Protein AF-A0A165RLH8-F1 (afdb_monomer_lite)

Sequence (276 aa):
MKRSSFRKGARLFSACWILLGLVLFAYSELQLIGTPKLPELVMTAQKVSAEDAIQRWNQRRLREATYLWREESSPEGGAFTAGLAAYRIGSLTHDPLWVASAKGKFLEAIETLPQFAQARAWLGSAYALIARDYPIQGNWQVFPGTGFARIYNVLQAKKYLDEAVVIDEFDPVSRLVRASTLSAMPSIFVSKESVGTDLQTLLSWVEDPSSNPQHEKVLQSEIFRDEFYLAYAQRLEARGEKTAAKNAWDMLSRSAGIKEIKEFARWKSISLTQLQ

Radius of gyration: 21.32 Å; chains: 1; bounding box: 46×57×70 Å

Foldseek 3Di:
DPPPVVVVVVVVVVVVQVVVLVVQLVVLVVVLDDADDLDDQDDDDDDQDLVSLVVVVLSVLSVVLSVQLVQAVDPPHQLQSNLVSLLSNCVSVVDLNSLSSSLVSLVVNCVVVVLQLLSLLSNLLSLLSNLVPQDPDDPQCPGSHSVVSNVVSLLSSQVSLVVSCVSPVLPLNSLLSSLLSLLPDDCVSHPPVSSVVSLVVLVVCLVPVVVRVVCSVLSPDLVNLLSSLVSVLVSCVVVVVLVVSLVSLVSNLVSPPRPSSVSNSVVSNVVSVVVD

Secondary structure (DSSP, 8-state):
--HHHHHHHHHHHHHHHHHHHHHHHHHHHHTT-SPPPPPPPP------SHHHHHHHHHHHHHHHHHHHHHHHSSTTS-HHHHHHHHHHHHHHH--HHHHHHHHHHHHHHHHH-TT-HHHHHHHHHHHHHHHHHS---GGGGSSSSHHHHHHHHHHHHHHHHHHHHHH-TT-HHHHHHHHHHHHTS-TTTS-HHHHHHHHHHHHHHHH-GGGSGGGHHHHH-HHHHHHHHHHHHHHHHHTT-HHHHHHHHHHHHHH--SHHHHHHHHHHHHHHHTT-

pLDDT: mean 85.24, std 13.85, range [40.53, 98.44]

Structure (mmCIF, N/CA/C/O backbone):
data_AF-A0A165RLH8-F1
#
_entry.id   AF-A0A165RLH8-F1
#
loop_
_atom_site.group_PDB
_atom_site.id
_atom_site.type_symbol
_atom_site.label_atom_id
_atom_site.label_alt_id
_atom_site.label_comp_id
_atom_site.label_asym_id
_atom_site.label_entity_id
_atom_site.label_seq_id
_atom_site.pdbx_PDB_ins_code
_atom_site.Cartn_x
_atom_site.Cartn_y
_atom_site.Cartn_z
_atom_site.occupancy
_atom_site.B_iso_or_equiv
_atom_site.auth_seq_id
_atom_site.auth_comp_id
_atom_site.auth_asym_id
_atom_site.auth_atom_id
_atom_site.pdbx_PDB_model_num
ATOM 1 N N . MET A 1 1 ? 18.379 36.016 -42.844 1.00 51.72 1 MET A N 1
ATOM 2 C CA . MET A 1 1 ? 19.235 34.854 -42.487 1.00 51.72 1 MET A CA 1
ATOM 3 C C . MET A 1 1 ? 19.398 34.544 -40.980 1.00 51.72 1 MET A C 1
ATOM 5 O O . MET A 1 1 ? 20.054 33.561 -40.678 1.00 51.72 1 MET A O 1
ATOM 9 N N . LYS A 1 2 ? 18.779 35.251 -40.010 1.00 54.34 2 LYS A N 1
ATOM 10 C CA . LYS A 1 2 ? 19.013 35.005 -38.557 1.00 54.34 2 LYS A CA 1
ATOM 11 C C . LYS A 1 2 ? 18.080 33.993 -37.847 1.00 54.34 2 LYS A C 1
ATOM 13 O O . LYS A 1 2 ? 18.373 33.585 -36.732 1.00 54.34 2 LYS A O 1
ATOM 18 N N . ARG A 1 3 ? 16.970 33.551 -38.460 1.00 49.84 3 ARG A N 1
ATOM 19 C CA . ARG A 1 3 ? 15.990 32.643 -37.807 1.00 49.84 3 ARG A CA 1
ATOM 20 C C . ARG A 1 3 ? 16.354 31.149 -37.851 1.00 49.84 3 ARG A C 1
ATOM 22 O O . ARG A 1 3 ? 15.864 30.395 -37.013 1.00 49.84 3 ARG A O 1
ATOM 29 N N . SER A 1 4 ? 17.185 30.697 -38.799 1.00 54.09 4 SER A N 1
ATOM 30 C CA . SER A 1 4 ? 17.500 29.262 -38.934 1.00 54.09 4 SER A CA 1
ATOM 31 C C . SER A 1 4 ? 18.613 28.794 -37.989 1.00 54.09 4 SER A C 1
ATOM 33 O O . SER A 1 4 ? 18.529 27.672 -37.493 1.00 54.09 4 SER A O 1
ATOM 35 N N . SER A 1 5 ? 19.601 29.642 -37.664 1.00 57.59 5 SER A N 1
ATOM 36 C CA . SER A 1 5 ? 20.665 29.279 -36.712 1.00 57.59 5 SER A CA 1
ATOM 37 C C . SER A 1 5 ? 20.148 29.200 -35.273 1.00 57.59 5 SER A C 1
ATOM 39 O O . SER A 1 5 ? 20.506 28.271 -34.558 1.00 57.59 5 SER A O 1
ATOM 41 N N . PHE A 1 6 ? 19.216 30.078 -34.883 1.00 55.06 6 PHE A N 1
ATOM 42 C CA . PHE A 1 6 ? 18.587 30.043 -33.558 1.00 55.06 6 PHE A CA 1
ATOM 43 C C . PHE A 1 6 ? 17.747 28.772 -33.343 1.00 55.06 6 PHE A C 1
ATOM 45 O O . PHE A 1 6 ? 17.860 28.118 -32.311 1.00 55.06 6 PHE A O 1
ATOM 52 N N . ARG A 1 7 ? 16.965 28.348 -34.349 1.00 58.78 7 ARG A N 1
ATOM 53 C CA . ARG A 1 7 ? 16.205 27.083 -34.290 1.00 58.78 7 ARG A CA 1
ATOM 54 C C . ARG A 1 7 ? 17.111 25.850 -34.237 1.00 58.78 7 ARG A C 1
ATOM 56 O O . ARG A 1 7 ? 16.762 24.885 -33.566 1.00 58.78 7 ARG A O 1
ATOM 63 N N . LYS A 1 8 ? 18.257 25.864 -34.928 1.00 64.00 8 LYS A N 1
ATOM 64 C CA . LYS A 1 8 ? 19.250 24.779 -34.851 1.00 64.00 8 LYS A CA 1
ATOM 65 C C . LYS A 1 8 ? 19.924 24.733 -33.477 1.00 64.00 8 LYS A C 1
ATOM 67 O O . LYS A 1 8 ? 20.006 23.653 -32.907 1.00 64.00 8 LYS A O 1
ATOM 72 N N . GLY A 1 9 ? 20.308 25.884 -32.922 1.00 57.66 9 GLY A N 1
ATOM 73 C CA . GLY A 1 9 ? 20.877 25.993 -31.574 1.00 57.66 9 GLY A CA 1
ATOM 74 C C . GLY A 1 9 ? 19.911 25.536 -30.479 1.00 57.66 9 GLY A C 1
ATOM 75 O O . GLY A 1 9 ? 20.292 24.740 -29.631 1.00 57.66 9 GLY A O 1
ATOM 76 N N . ALA A 1 10 ? 18.639 25.939 -30.551 1.00 58.91 10 ALA A N 1
ATOM 77 C CA . ALA A 1 10 ? 17.608 25.495 -29.611 1.00 58.91 10 ALA A CA 1
ATOM 78 C C . ALA A 1 10 ? 17.357 23.977 -29.679 1.00 58.91 10 ALA A C 1
ATOM 80 O O . ALA A 1 10 ? 17.205 23.333 -28.645 1.00 58.91 10 ALA A O 1
ATOM 81 N N . ARG A 1 11 ? 17.367 23.387 -30.885 1.00 67.12 11 ARG A N 1
ATOM 82 C CA . ARG A 1 11 ? 17.229 21.932 -31.071 1.00 67.12 11 ARG A CA 1
ATOM 83 C C . ARG A 1 11 ? 18.427 21.161 -30.518 1.00 67.12 11 ARG A C 1
ATOM 85 O O . ARG A 1 11 ? 18.226 20.173 -29.822 1.00 67.12 11 ARG A O 1
ATOM 92 N N . LEU A 1 12 ? 19.649 21.622 -30.785 1.00 69.31 12 LEU A N 1
ATOM 93 C CA . LEU A 1 12 ? 20.875 21.003 -30.268 1.00 69.31 12 LEU A CA 1
ATOM 94 C C . LEU A 1 12 ? 20.951 21.100 -28.743 1.00 69.31 12 LEU A C 1
ATOM 96 O O . LEU A 1 12 ? 21.221 20.100 -28.086 1.00 69.31 12 LEU A O 1
ATOM 100 N N . PHE A 1 13 ? 20.617 22.269 -28.189 1.00 68.19 13 PHE A N 1
ATOM 101 C CA . PHE A 1 13 ? 20.486 22.453 -26.749 1.00 68.19 13 PHE A CA 1
ATOM 102 C C . PHE A 1 13 ? 19.468 21.465 -26.177 1.00 68.19 13 PHE A C 1
ATOM 104 O O . PHE A 1 13 ? 19.833 20.689 -25.308 1.00 68.19 13 PHE A O 1
ATOM 111 N N . SER A 1 14 ? 18.250 21.387 -26.731 1.00 69.50 14 SER A N 1
ATOM 112 C CA . SER A 1 14 ? 17.216 20.451 -26.261 1.00 69.50 14 SER A CA 1
ATOM 113 C C . SER A 1 14 ? 17.596 18.970 -26.391 1.00 69.50 14 SER A C 1
ATOM 115 O O . SER A 1 14 ? 17.239 18.176 -25.530 1.00 69.50 14 SER A O 1
ATOM 117 N N . ALA A 1 15 ? 18.341 18.584 -27.430 1.00 73.50 15 ALA A N 1
ATOM 118 C CA . ALA A 1 15 ? 18.769 17.202 -27.628 1.00 73.50 15 ALA A CA 1
ATOM 119 C C . ALA A 1 15 ? 19.844 16.799 -26.611 1.00 73.50 15 ALA A C 1
ATOM 121 O O . ALA A 1 15 ? 19.706 15.765 -25.960 1.00 73.50 15 ALA A O 1
ATOM 122 N N . CYS A 1 16 ? 20.863 17.643 -26.409 1.00 70.12 16 CYS A N 1
ATOM 123 C CA . CYS A 1 16 ? 21.842 17.461 -25.334 1.00 70.12 16 CYS A CA 1
ATOM 124 C C . CYS A 1 16 ? 21.165 17.475 -23.954 1.00 70.12 16 CYS A C 1
ATOM 126 O O . CYS A 1 16 ? 21.564 16.731 -23.062 1.00 70.12 16 CYS A O 1
ATOM 128 N N . TRP A 1 17 ? 20.106 18.275 -23.803 1.00 66.31 17 TRP A N 1
ATOM 129 C CA . TRP A 1 17 ? 19.301 18.369 -22.588 1.00 66.31 17 TRP A CA 1
ATOM 130 C C . TRP A 1 17 ? 18.573 17.067 -22.261 1.00 66.31 17 TRP A C 1
ATOM 132 O O . TRP A 1 17 ? 18.658 16.570 -21.143 1.00 66.31 17 TRP A O 1
ATOM 142 N N . ILE A 1 18 ? 17.913 16.467 -23.250 1.00 71.00 18 ILE A N 1
ATOM 143 C CA . ILE A 1 18 ? 17.232 15.179 -23.091 1.00 71.00 18 ILE A CA 1
ATOM 144 C C . ILE A 1 18 ? 18.247 14.059 -22.829 1.00 71.00 18 ILE A C 1
ATOM 146 O O . ILE A 1 18 ? 18.041 13.248 -21.929 1.00 71.00 18 ILE A O 1
ATOM 150 N N . LEU A 1 19 ? 19.365 14.038 -23.562 1.00 74.75 19 LEU A N 1
ATOM 151 C CA . LEU A 1 19 ? 20.428 13.040 -23.398 1.00 74.75 19 LEU A CA 1
ATOM 152 C C . LEU A 1 19 ? 21.029 13.048 -21.990 1.00 74.75 19 LEU A C 1
ATOM 154 O O . LEU A 1 19 ? 21.156 11.988 -21.384 1.00 74.75 19 LEU A O 1
ATOM 158 N N . LEU A 1 20 ? 21.346 14.225 -21.443 1.00 69.75 20 LEU A N 1
ATOM 159 C CA . LEU A 1 20 ? 21.852 14.339 -20.074 1.00 69.75 20 LEU A CA 1
ATOM 160 C C . LEU A 1 20 ? 20.839 13.796 -19.052 1.00 69.75 20 LEU A C 1
ATOM 162 O O . LEU A 1 20 ? 21.221 13.116 -18.101 1.00 69.75 20 LEU A O 1
ATOM 166 N N . GLY A 1 21 ? 19.545 14.031 -19.287 1.00 65.88 21 GLY A N 1
ATOM 167 C CA . GLY A 1 21 ? 18.468 13.506 -18.446 1.00 65.88 21 GLY A CA 1
ATOM 168 C C . GLY A 1 21 ? 18.371 11.992 -18.486 1.00 65.88 21 GLY A C 1
ATOM 169 O O . GLY A 1 21 ? 18.233 11.367 -17.440 1.00 65.88 21 GLY A O 1
ATOM 170 N N . LEU A 1 22 ? 18.501 11.400 -19.674 1.00 71.75 22 LEU A N 1
ATOM 171 C CA . LEU A 1 22 ? 18.529 9.947 -19.844 1.00 71.75 22 LEU A CA 1
ATOM 172 C C . LEU A 1 22 ? 19.750 9.316 -19.166 1.00 71.75 22 LEU A C 1
ATOM 174 O O . LEU A 1 22 ? 19.613 8.275 -18.531 1.00 71.75 22 LEU A O 1
ATOM 178 N N . VAL A 1 23 ? 20.923 9.952 -19.246 1.00 72.62 23 VAL A N 1
ATOM 179 C CA . VAL A 1 23 ? 22.141 9.474 -18.569 1.00 72.62 23 VAL A CA 1
ATOM 180 C C . VAL A 1 23 ? 21.978 9.515 -17.051 1.00 72.62 23 VAL A C 1
ATOM 182 O O . VAL A 1 23 ? 22.309 8.545 -16.375 1.00 72.62 23 VAL A O 1
ATOM 185 N N . LEU A 1 24 ? 21.432 10.603 -16.502 1.00 65.81 24 LEU A N 1
ATOM 186 C CA . LEU A 1 24 ? 21.204 10.721 -15.061 1.00 65.81 24 LEU A CA 1
ATOM 187 C C . LEU A 1 24 ? 20.092 9.790 -14.570 1.00 65.81 24 LEU A C 1
ATOM 189 O O . LEU A 1 24 ? 20.214 9.224 -13.487 1.00 65.81 24 LEU A O 1
ATOM 193 N N . PHE A 1 25 ? 19.056 9.572 -15.381 1.00 68.75 25 PHE A N 1
ATOM 194 C CA . PHE A 1 25 ? 18.043 8.551 -15.127 1.00 68.75 25 PHE A CA 1
ATOM 195 C C . PHE A 1 25 ? 18.675 7.154 -15.071 1.00 68.75 25 PHE A C 1
ATOM 197 O O . PHE A 1 25 ? 18.516 6.456 -14.072 1.00 68.75 25 PHE A O 1
ATOM 204 N N . ALA A 1 26 ? 19.467 6.784 -16.081 1.00 71.69 26 ALA A N 1
ATOM 205 C CA . ALA A 1 26 ? 20.167 5.503 -16.120 1.00 71.69 26 ALA A CA 1
ATOM 206 C C . ALA A 1 26 ? 21.122 5.333 -14.928 1.00 71.69 26 ALA A C 1
ATOM 208 O O . ALA A 1 26 ? 21.119 4.288 -14.287 1.00 71.69 26 ALA A O 1
ATOM 209 N N . TYR A 1 27 ? 21.881 6.373 -14.569 1.00 67.38 27 TYR A N 1
ATOM 210 C CA . TYR A 1 27 ? 22.742 6.363 -13.384 1.00 67.38 27 TYR A CA 1
ATOM 211 C C . TYR A 1 27 ? 21.950 6.160 -12.086 1.00 67.38 27 TYR A C 1
ATOM 213 O O . TYR A 1 27 ? 22.382 5.439 -11.192 1.00 67.38 27 TYR A O 1
ATOM 221 N N . SER A 1 28 ? 20.768 6.763 -11.990 1.00 65.00 28 SER A N 1
ATOM 222 C CA . SER A 1 28 ? 19.899 6.614 -10.827 1.00 65.00 28 SER A CA 1
ATOM 223 C C . SER A 1 28 ? 19.263 5.220 -10.731 1.00 65.00 28 SER A C 1
ATOM 225 O O . SER A 1 28 ? 19.089 4.711 -9.629 1.00 65.00 28 SER A O 1
ATOM 227 N N . GLU A 1 29 ? 18.979 4.569 -11.863 1.00 68.44 29 GLU A N 1
ATOM 228 C CA . GLU A 1 29 ? 18.532 3.170 -11.900 1.00 68.44 29 GLU A CA 1
ATOM 229 C C . GLU A 1 29 ? 19.687 2.206 -11.577 1.00 68.44 29 GLU A C 1
ATOM 231 O O . GLU A 1 29 ? 19.457 1.193 -10.925 1.00 68.44 29 GLU A O 1
ATOM 236 N N . LEU A 1 30 ? 20.941 2.534 -11.928 1.00 65.94 30 LEU A N 1
ATOM 237 C CA . LEU A 1 30 ? 22.115 1.746 -11.516 1.00 65.94 30 LEU A CA 1
ATOM 238 C C . LEU A 1 30 ? 22.260 1.675 -9.985 1.00 65.94 30 LEU A C 1
ATOM 240 O O . LEU A 1 30 ? 22.716 0.659 -9.469 1.00 65.94 30 LEU A O 1
ATOM 244 N N . GLN A 1 31 ? 21.844 2.709 -9.244 1.00 65.62 31 GLN A N 1
ATOM 245 C CA . GLN A 1 31 ? 21.847 2.691 -7.771 1.00 65.62 31 GLN A CA 1
ATOM 246 C C . GLN A 1 31 ? 20.781 1.760 -7.171 1.00 65.62 31 GLN A C 1
ATOM 248 O O . GLN A 1 31 ? 20.861 1.420 -5.993 1.00 65.62 31 GLN A O 1
ATOM 253 N N . LEU A 1 32 ? 19.805 1.331 -7.977 1.00 68.12 32 LEU A N 1
ATOM 254 C CA . LEU A 1 32 ? 18.789 0.346 -7.607 1.00 68.12 32 LEU A CA 1
ATOM 255 C C . LEU A 1 32 ? 19.202 -1.090 -7.977 1.00 68.12 32 LEU A C 1
ATOM 257 O O . LEU A 1 32 ? 18.417 -2.018 -7.785 1.00 68.12 32 LEU A O 1
ATOM 261 N N . ILE A 1 33 ? 20.418 -1.286 -8.503 1.00 70.00 33 ILE A N 1
ATOM 262 C CA . ILE A 1 33 ? 20.966 -2.606 -8.821 1.00 70.00 33 ILE A CA 1
ATOM 263 C C . ILE A 1 33 ? 21.713 -3.148 -7.605 1.00 70.00 33 ILE A C 1
ATOM 265 O O . ILE A 1 33 ? 22.730 -2.608 -7.174 1.00 70.00 33 ILE A O 1
ATOM 269 N N . GLY A 1 34 ? 21.221 -4.263 -7.080 1.00 74.31 34 GLY A N 1
ATOM 270 C CA . GLY A 1 34 ? 21.840 -4.982 -5.979 1.00 74.31 34 GLY A CA 1
ATOM 271 C C . GLY A 1 34 ? 20.848 -5.911 -5.299 1.00 74.31 34 GLY A C 1
ATOM 272 O O . GLY A 1 34 ? 19.652 -5.885 -5.584 1.00 74.31 34 GLY A O 1
ATOM 273 N N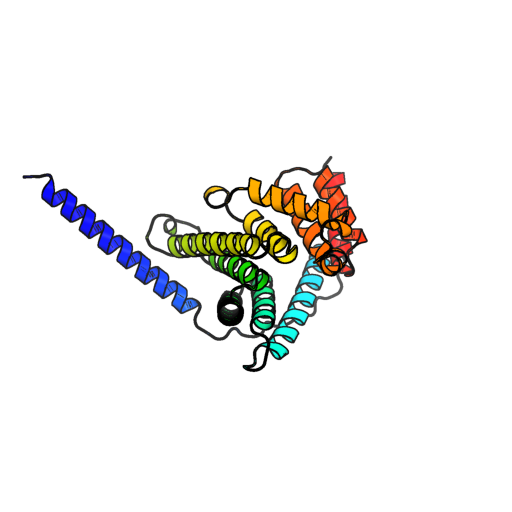 . THR A 1 35 ? 21.352 -6.727 -4.380 1.00 80.50 35 THR A N 1
ATOM 274 C CA . THR A 1 35 ? 20.507 -7.564 -3.528 1.00 80.50 35 THR A CA 1
ATOM 275 C C . THR A 1 35 ? 20.317 -6.846 -2.196 1.00 80.50 35 THR A C 1
ATOM 277 O O . THR A 1 35 ? 21.318 -6.580 -1.519 1.00 80.50 35 THR A O 1
ATOM 280 N N . PRO A 1 36 ? 19.077 -6.509 -1.797 1.00 85.88 36 PRO A N 1
ATOM 281 C CA . PRO A 1 36 ? 18.852 -5.904 -0.496 1.00 85.88 36 PRO A CA 1
ATOM 282 C C . PRO A 1 36 ? 19.271 -6.868 0.620 1.00 85.88 36 PRO A C 1
ATOM 284 O O . PRO A 1 36 ? 19.150 -8.090 0.497 1.00 85.88 36 PRO A O 1
ATOM 287 N N . LYS A 1 37 ? 19.748 -6.322 1.740 1.00 88.69 37 LYS A N 1
ATOM 288 C CA . LYS A 1 37 ? 20.020 -7.117 2.942 1.00 88.69 37 LYS A CA 1
ATOM 289 C C . LYS A 1 37 ? 18.757 -7.204 3.790 1.00 88.69 37 LYS A C 1
ATOM 291 O O . LYS A 1 37 ? 17.989 -6.245 3.875 1.00 88.69 37 LYS A O 1
ATOM 296 N N . LEU A 1 38 ? 18.550 -8.353 4.434 1.00 88.62 38 LEU A N 1
ATOM 297 C CA . LEU A 1 38 ? 17.474 -8.485 5.413 1.00 88.62 38 LEU A CA 1
ATOM 298 C C . LEU A 1 38 ? 17.700 -7.482 6.557 1.00 88.62 38 LEU A C 1
ATOM 300 O O . LEU A 1 38 ? 18.818 -7.411 7.073 1.00 88.62 38 LEU A O 1
ATOM 304 N N . PRO A 1 39 ? 16.672 -6.711 6.945 1.00 85.69 39 PRO A N 1
ATOM 305 C CA . PRO A 1 39 ? 16.808 -5.717 7.997 1.00 85.69 39 PRO A CA 1
ATOM 306 C C . PRO A 1 39 ? 16.990 -6.380 9.364 1.00 85.69 39 PRO A C 1
ATOM 308 O O . PRO A 1 39 ? 16.430 -7.445 9.641 1.00 85.69 39 PRO A O 1
ATOM 311 N N . GLU A 1 40 ? 17.745 -5.721 10.242 1.00 81.81 40 GLU A N 1
ATOM 312 C CA . GLU A 1 40 ? 17.855 -6.135 11.638 1.00 81.81 40 GLU A CA 1
ATOM 313 C C . GLU A 1 40 ? 16.540 -5.876 12.379 1.00 81.81 40 GLU A C 1
ATOM 315 O O . GLU A 1 40 ? 15.946 -4.797 12.308 1.00 81.81 40 GLU A O 1
ATOM 320 N N . LEU A 1 41 ? 16.079 -6.890 13.107 1.00 80.56 41 LEU A N 1
ATOM 321 C CA . LEU A 1 41 ? 14.866 -6.815 13.907 1.00 80.56 41 LEU A CA 1
ATOM 322 C C . LEU A 1 41 ? 15.226 -6.295 15.295 1.00 80.56 41 LEU A C 1
ATOM 324 O O . LEU A 1 41 ? 15.940 -6.959 16.047 1.00 80.56 41 LEU A O 1
ATOM 328 N N . VAL A 1 42 ? 14.711 -5.122 15.653 1.00 74.25 42 VAL A N 1
ATOM 329 C CA . VAL A 1 42 ? 15.022 -4.497 16.941 1.00 74.25 42 VAL A CA 1
ATOM 330 C C . VAL A 1 42 ? 14.026 -4.968 17.997 1.00 74.25 42 VAL A C 1
ATOM 332 O O . VAL A 1 42 ? 12.807 -4.869 17.824 1.00 74.25 42 VAL A O 1
ATOM 335 N N . MET A 1 43 ? 14.540 -5.446 19.132 1.00 62.28 43 MET A N 1
ATOM 336 C CA . MET A 1 43 ? 13.726 -5.662 20.325 1.00 62.28 43 MET A CA 1
ATOM 337 C C . MET A 1 43 ? 13.468 -4.319 21.010 1.00 62.28 43 MET A C 1
ATOM 339 O O . MET A 1 43 ? 14.326 -3.771 21.695 1.00 62.28 43 MET A O 1
ATOM 343 N N . THR A 1 44 ? 12.274 -3.769 20.823 1.00 58.28 44 THR A N 1
ATOM 344 C CA . THR A 1 44 ? 11.837 -2.566 21.541 1.00 58.28 44 THR A CA 1
ATOM 345 C C . THR A 1 44 ? 11.446 -2.918 22.976 1.00 58.28 44 THR A C 1
ATOM 347 O O . THR A 1 44 ? 10.559 -3.751 23.182 1.00 58.28 44 THR A O 1
ATOM 350 N N . ALA A 1 45 ? 12.073 -2.269 23.961 1.00 56.94 45 ALA A N 1
ATOM 351 C CA . ALA A 1 45 ? 11.686 -2.369 25.368 1.00 56.94 45 ALA A CA 1
ATOM 352 C C . ALA A 1 45 ? 10.252 -1.843 25.599 1.00 56.94 45 ALA A C 1
ATOM 354 O O . ALA A 1 45 ? 9.781 -0.948 24.895 1.00 56.94 45 ALA A O 1
ATOM 355 N N . GLN A 1 46 ? 9.546 -2.398 26.590 1.00 54.16 46 GLN A N 1
ATOM 356 C CA . GLN A 1 46 ? 8.191 -1.980 26.967 1.00 54.16 46 GLN A CA 1
ATOM 357 C C . GLN A 1 46 ? 8.187 -0.538 27.501 1.00 54.16 46 GLN A C 1
ATOM 359 O O . GLN A 1 46 ? 8.474 -0.293 28.670 1.00 54.16 46 GLN A O 1
ATOM 364 N N . LYS A 1 47 ? 7.811 0.418 26.652 1.00 56.03 47 LYS A N 1
ATOM 365 C CA . LYS A 1 47 ? 7.314 1.738 27.060 1.00 56.03 47 LYS A CA 1
ATOM 366 C C . LYS A 1 47 ? 5.891 1.964 26.528 1.00 56.03 47 LYS A C 1
ATOM 368 O O . LYS A 1 47 ? 5.446 1.278 25.601 1.00 56.03 47 LYS A O 1
ATOM 373 N N . VAL A 1 48 ? 5.145 2.837 27.211 1.00 66.62 48 VAL A N 1
ATOM 374 C CA . VAL A 1 48 ? 3.668 2.948 27.161 1.00 66.62 48 VAL A CA 1
ATOM 375 C C . VAL A 1 48 ? 3.191 4.084 26.231 1.00 66.62 48 VAL A C 1
ATOM 377 O O . VAL A 1 48 ? 2.026 4.462 26.275 1.00 66.62 48 VAL A O 1
ATOM 380 N N . SER A 1 49 ? 4.057 4.672 25.395 1.00 76.69 49 SER A N 1
ATOM 381 C CA . SER A 1 49 ? 3.645 5.771 24.504 1.00 76.69 49 SER A CA 1
ATOM 382 C C . SER A 1 49 ? 2.999 5.274 23.198 1.00 76.69 49 SER A C 1
ATOM 384 O O . SER A 1 49 ? 3.184 4.126 22.786 1.00 76.69 49 SER A O 1
ATOM 386 N N . ALA A 1 50 ? 2.252 6.153 22.517 1.00 75.06 50 ALA A N 1
ATOM 387 C CA . ALA A 1 50 ? 1.682 5.870 21.196 1.00 75.06 50 ALA A CA 1
ATOM 388 C C . ALA A 1 50 ? 2.770 5.661 20.124 1.00 75.06 50 ALA A C 1
ATOM 390 O O . ALA A 1 50 ? 2.615 4.826 19.235 1.00 75.06 50 ALA A O 1
ATOM 391 N N . GLU A 1 51 ? 3.891 6.374 20.238 1.00 79.12 51 GLU A N 1
ATOM 392 C CA . GLU A 1 51 ? 5.058 6.232 19.361 1.00 79.12 51 GLU A CA 1
ATOM 393 C C . GLU A 1 51 ? 5.692 4.841 19.512 1.00 79.12 51 GLU A C 1
ATOM 395 O O . GLU A 1 51 ? 5.969 4.174 18.512 1.00 79.12 51 GLU A O 1
ATOM 400 N N . ASP A 1 52 ? 5.808 4.342 20.748 1.00 81.88 52 ASP A N 1
ATOM 401 C CA . ASP A 1 52 ? 6.289 2.980 21.016 1.00 81.88 52 ASP A CA 1
ATOM 402 C C . ASP A 1 52 ? 5.342 1.916 20.442 1.00 81.88 52 ASP A C 1
ATOM 404 O O . ASP A 1 52 ? 5.788 0.880 19.942 1.00 81.88 52 ASP A O 1
ATOM 408 N N . ALA A 1 53 ? 4.025 2.148 20.511 1.00 81.38 53 ALA A N 1
ATOM 409 C CA . ALA A 1 53 ? 3.030 1.240 19.947 1.00 81.38 53 ALA A CA 1
ATOM 410 C C . ALA A 1 53 ? 3.172 1.143 18.418 1.00 81.38 53 ALA A C 1
ATOM 412 O O . ALA A 1 53 ? 3.247 0.036 17.881 1.00 81.38 53 ALA A O 1
ATOM 413 N N . ILE A 1 54 ? 3.319 2.276 17.722 1.00 82.12 54 ILE A N 1
ATOM 414 C CA . ILE A 1 54 ? 3.593 2.298 16.275 1.00 82.12 54 ILE A CA 1
ATOM 415 C C . ILE A 1 54 ? 4.901 1.571 15.962 1.00 82.12 54 ILE A C 1
ATOM 417 O O . ILE A 1 54 ? 4.948 0.760 15.038 1.00 82.12 54 ILE A O 1
ATOM 421 N N . GLN A 1 55 ? 5.960 1.811 16.738 1.00 84.94 55 GLN A N 1
ATOM 422 C CA . GLN A 1 55 ? 7.246 1.159 16.508 1.00 84.94 55 GLN A CA 1
ATOM 423 C C . GLN A 1 55 ? 7.141 -0.365 16.663 1.00 84.94 55 GLN A C 1
ATOM 425 O O . GLN A 1 55 ? 7.616 -1.103 15.799 1.00 84.94 55 GLN A O 1
ATOM 430 N N . ARG A 1 56 ? 6.471 -0.854 17.715 1.00 85.75 56 ARG A N 1
ATOM 431 C CA . ARG A 1 56 ? 6.208 -2.291 17.917 1.00 85.75 56 ARG A CA 1
ATOM 432 C C . ARG A 1 56 ? 5.379 -2.890 16.786 1.00 85.75 56 ARG A C 1
ATOM 434 O O . ARG A 1 56 ? 5.686 -3.991 16.321 1.00 85.75 56 ARG A O 1
ATOM 441 N N . TRP A 1 57 ? 4.352 -2.172 16.338 1.00 85.44 57 TRP A N 1
ATOM 442 C CA . TRP A 1 57 ? 3.519 -2.592 15.219 1.00 85.44 57 TRP A CA 1
ATOM 443 C C . TRP A 1 57 ? 4.335 -2.711 13.925 1.00 85.44 57 TRP A C 1
ATOM 445 O O . TRP A 1 57 ? 4.316 -3.764 13.285 1.00 85.44 57 TRP A O 1
ATOM 455 N N . ASN A 1 58 ? 5.141 -1.698 13.603 1.00 88.00 58 ASN A N 1
ATOM 456 C CA . ASN A 1 58 ? 6.034 -1.709 12.445 1.00 88.00 58 ASN A CA 1
ATOM 457 C C . ASN A 1 58 ? 7.060 -2.848 12.522 1.00 88.00 58 ASN A C 1
ATOM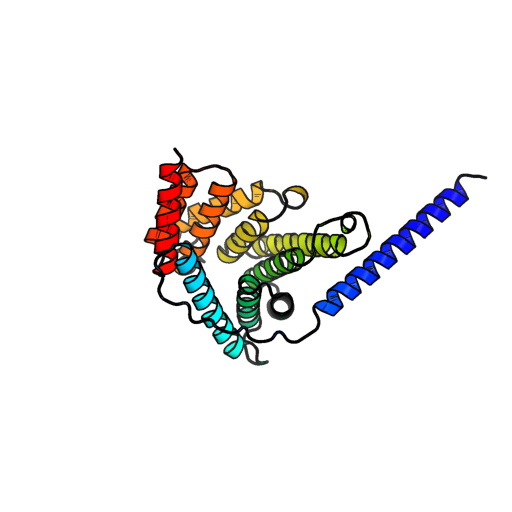 459 O O . ASN A 1 58 ? 7.263 -3.550 11.536 1.00 88.00 58 ASN A O 1
ATOM 463 N N . GLN A 1 59 ? 7.651 -3.101 13.694 1.00 88.94 59 GLN A N 1
ATOM 464 C CA . GLN A 1 59 ? 8.574 -4.227 13.892 1.00 88.94 59 GLN A CA 1
ATOM 465 C C . GLN A 1 59 ? 7.888 -5.584 13.692 1.00 88.94 59 GLN A C 1
ATOM 467 O O . GLN A 1 59 ? 8.478 -6.491 13.107 1.00 88.94 59 GLN A O 1
ATOM 472 N N . ARG A 1 60 ? 6.633 -5.747 14.132 1.00 88.56 60 ARG A N 1
ATOM 473 C CA . ARG A 1 60 ? 5.860 -6.971 13.875 1.00 88.56 60 ARG A CA 1
ATOM 474 C C . ARG A 1 60 ? 5.619 -7.174 12.378 1.00 88.56 60 ARG A C 1
ATOM 476 O O . ARG A 1 60 ? 5.949 -8.239 11.866 1.00 88.56 60 ARG A O 1
ATOM 483 N N . ARG A 1 61 ? 5.130 -6.147 11.678 1.00 89.69 61 ARG A N 1
ATOM 484 C CA . ARG A 1 61 ? 4.916 -6.201 10.221 1.00 89.69 61 ARG A CA 1
ATOM 485 C C . ARG A 1 61 ? 6.211 -6.490 9.467 1.00 89.69 61 ARG A C 1
ATOM 487 O O . ARG A 1 61 ? 6.201 -7.244 8.499 1.00 89.69 61 ARG A O 1
ATOM 494 N N . L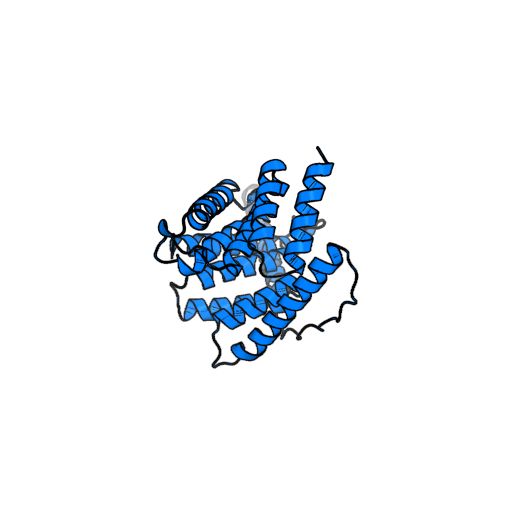EU A 1 62 ? 7.327 -5.923 9.927 1.00 93.44 62 LEU A N 1
ATOM 495 C CA . LEU A 1 62 ? 8.644 -6.167 9.347 1.00 93.44 62 LEU A CA 1
ATOM 496 C C . LEU A 1 62 ? 9.075 -7.629 9.514 1.00 93.44 62 LEU A C 1
ATOM 498 O O . LEU A 1 62 ? 9.601 -8.216 8.569 1.00 93.44 62 LEU A O 1
ATOM 502 N N . ARG A 1 63 ? 8.808 -8.239 10.680 1.00 93.00 63 ARG A N 1
ATOM 503 C CA . ARG A 1 63 ? 9.033 -9.676 10.915 1.00 93.00 63 ARG A CA 1
ATOM 504 C C . ARG A 1 63 ? 8.196 -10.546 9.990 1.00 93.00 63 ARG A C 1
ATOM 506 O O . ARG A 1 63 ? 8.748 -11.430 9.345 1.00 93.00 63 ARG A O 1
ATOM 513 N N . GLU A 1 64 ? 6.896 -10.278 9.908 1.00 92.50 64 GLU A N 1
ATOM 514 C CA . GLU A 1 64 ? 5.968 -11.019 9.045 1.00 92.50 64 GLU A CA 1
ATOM 515 C C . GLU A 1 64 ? 6.379 -10.922 7.572 1.00 92.50 64 GLU A C 1
ATOM 517 O O . GLU A 1 64 ? 6.453 -11.934 6.882 1.00 92.50 64 GLU A O 1
ATOM 522 N N . ALA A 1 65 ? 6.725 -9.721 7.101 1.00 95.50 65 ALA A N 1
ATOM 523 C CA . ALA A 1 65 ? 7.188 -9.511 5.734 1.00 95.50 65 ALA A CA 1
ATOM 524 C C . ALA A 1 65 ? 8.540 -10.191 5.464 1.00 95.50 65 ALA A C 1
ATOM 526 O O . ALA A 1 65 ? 8.725 -10.788 4.411 1.00 95.50 65 ALA A O 1
ATOM 527 N N . THR A 1 66 ? 9.468 -10.159 6.424 1.00 95.38 66 THR A N 1
ATOM 528 C CA . THR A 1 66 ? 10.763 -10.851 6.305 1.00 95.38 66 THR A CA 1
ATOM 529 C C . THR A 1 66 ? 10.596 -12.367 6.251 1.00 95.38 66 THR A C 1
ATOM 531 O O . THR A 1 66 ? 11.283 -13.027 5.476 1.00 95.38 66 THR A O 1
ATOM 534 N N . TYR A 1 67 ? 9.692 -12.922 7.061 1.00 94.69 67 TYR A N 1
ATOM 535 C CA . TYR A 1 67 ? 9.355 -14.342 7.011 1.00 94.69 67 TYR A CA 1
ATOM 536 C C . TYR A 1 67 ? 8.757 -14.707 5.650 1.00 94.69 67 TYR A C 1
ATOM 538 O O . TYR A 1 67 ? 9.294 -15.571 4.968 1.00 94.69 67 TYR A O 1
ATOM 546 N N . LEU A 1 68 ? 7.737 -13.968 5.207 1.00 95.00 68 LEU A N 1
ATOM 547 C CA . LEU A 1 68 ? 7.084 -14.202 3.920 1.00 95.00 68 LEU A CA 1
ATOM 548 C C . LEU A 1 68 ? 8.061 -14.099 2.740 1.00 95.00 68 LEU A C 1
ATOM 550 O O . LEU A 1 68 ? 8.009 -14.907 1.823 1.00 95.00 68 LEU A O 1
ATOM 554 N N . TRP A 1 69 ? 8.998 -13.147 2.776 1.00 95.75 69 TRP A N 1
ATOM 555 C CA . TRP A 1 69 ? 10.042 -13.043 1.756 1.00 95.75 69 TRP A CA 1
ATOM 556 C C . TRP A 1 69 ? 10.921 -14.296 1.693 1.00 95.75 69 TRP A C 1
ATOM 558 O O . TRP A 1 69 ? 11.255 -14.753 0.604 1.00 95.75 69 TRP A O 1
ATOM 568 N N . ARG A 1 70 ? 11.316 -14.855 2.843 1.00 94.12 70 ARG A N 1
ATOM 569 C CA . ARG A 1 70 ? 12.161 -16.061 2.878 1.00 94.12 70 ARG A CA 1
ATOM 570 C C . ARG A 1 70 ? 11.461 -17.269 2.263 1.00 94.12 70 ARG A C 1
ATOM 572 O O . ARG A 1 70 ? 12.126 -18.024 1.568 1.00 94.12 70 ARG A O 1
ATOM 579 N N . GLU A 1 71 ? 10.160 -17.409 2.494 1.00 94.56 71 GLU A N 1
ATOM 580 C CA . GLU A 1 71 ? 9.361 -18.506 1.939 1.00 94.56 71 GLU A CA 1
ATOM 581 C C . GLU A 1 71 ? 9.109 -18.333 0.431 1.00 94.56 71 GLU A C 1
ATOM 583 O O . GLU A 1 71 ? 9.173 -19.297 -0.321 1.00 94.56 71 GLU A O 1
ATOM 588 N N . GLU A 1 72 ? 8.860 -17.104 -0.030 1.00 95.38 72 GLU A N 1
ATOM 589 C CA . GLU A 1 72 ? 8.303 -16.860 -1.372 1.00 95.38 72 GLU A CA 1
ATOM 590 C C . GLU A 1 72 ? 9.327 -16.362 -2.403 1.00 95.38 72 GLU A C 1
ATOM 592 O O . GLU A 1 72 ? 9.030 -16.301 -3.593 1.00 95.38 72 GLU A O 1
ATOM 597 N N . SER A 1 73 ? 10.531 -15.953 -1.987 1.00 91.31 73 SER A N 1
ATOM 598 C CA . SER A 1 73 ? 11.526 -15.375 -2.910 1.00 91.31 73 SER A CA 1
ATOM 599 C C . SER A 1 73 ? 12.292 -16.398 -3.753 1.00 91.31 73 SER A C 1
ATOM 601 O O . SER A 1 73 ? 13.068 -15.990 -4.624 1.00 91.31 73 SER A O 1
ATOM 603 N N . SER A 1 74 ? 12.087 -17.699 -3.521 1.00 89.31 74 SER A N 1
ATOM 604 C CA . SER A 1 74 ? 12.676 -18.753 -4.350 1.00 89.31 74 SER A CA 1
ATOM 605 C C . SER A 1 74 ? 12.036 -18.795 -5.750 1.00 89.31 74 SER A C 1
ATOM 607 O O . SER A 1 74 ? 10.962 -18.225 -5.953 1.00 89.31 74 SER A O 1
ATOM 609 N N . PRO A 1 75 ? 12.671 -19.450 -6.740 1.00 84.19 75 PRO A N 1
ATOM 610 C CA . PRO A 1 75 ? 12.086 -19.634 -8.073 1.00 84.19 75 PRO A CA 1
ATOM 611 C C . PRO A 1 75 ? 10.730 -20.360 -8.076 1.00 84.19 75 PRO A C 1
ATOM 613 O O . PRO A 1 75 ? 9.946 -20.187 -9.002 1.00 84.19 75 PRO A O 1
ATOM 616 N N . GLU A 1 76 ? 10.463 -21.179 -7.059 1.00 87.38 76 GLU A N 1
ATOM 617 C CA . GLU A 1 76 ? 9.215 -21.928 -6.880 1.00 87.38 76 GLU A CA 1
ATOM 618 C C . GLU A 1 76 ? 8.148 -21.148 -6.094 1.00 87.38 76 GLU A C 1
ATOM 620 O O . GLU A 1 76 ? 6.993 -21.575 -6.044 1.00 87.38 76 GLU A O 1
ATOM 625 N N . GLY A 1 77 ? 8.526 -20.032 -5.464 1.00 89.44 77 GLY A N 1
ATOM 626 C CA . GLY A 1 77 ? 7.628 -19.185 -4.688 1.00 89.44 77 GLY A CA 1
ATOM 627 C C . GLY A 1 77 ? 6.743 -18.286 -5.557 1.00 89.44 77 GLY A C 1
ATOM 628 O O . GLY A 1 77 ? 6.989 -18.053 -6.743 1.00 89.44 77 GLY A O 1
ATOM 629 N N . GLY A 1 78 ? 5.673 -17.755 -4.968 1.00 95.44 78 GLY A N 1
ATOM 630 C CA . GLY A 1 78 ? 4.731 -16.890 -5.664 1.00 95.44 78 GLY A CA 1
ATOM 631 C C . GLY A 1 78 ? 5.294 -15.486 -5.875 1.00 95.44 78 GLY A C 1
ATOM 632 O O . GLY A 1 78 ? 5.400 -14.707 -4.925 1.00 95.44 78 GLY A O 1
ATOM 633 N N . ALA A 1 79 ? 5.558 -15.108 -7.131 1.00 96.12 79 ALA A N 1
ATOM 634 C CA . ALA A 1 79 ? 6.112 -13.793 -7.479 1.00 96.12 79 ALA A CA 1
ATOM 635 C C . ALA A 1 79 ? 5.323 -12.617 -6.869 1.00 96.12 79 ALA A C 1
ATOM 637 O O . ALA A 1 79 ? 5.912 -11.691 -6.313 1.00 96.12 79 ALA A O 1
ATOM 638 N N . PHE A 1 80 ? 3.986 -12.667 -6.890 1.00 96.81 80 PHE A N 1
ATOM 639 C CA . PHE A 1 80 ? 3.155 -11.634 -6.262 1.00 96.81 80 PHE A CA 1
ATOM 640 C C . PHE A 1 80 ? 3.381 -11.538 -4.747 1.00 96.81 80 PHE A C 1
ATOM 642 O O . PHE A 1 80 ? 3.570 -10.442 -4.214 1.00 96.81 80 PHE A O 1
ATOM 649 N N . THR A 1 81 ? 3.384 -12.676 -4.054 1.00 97.00 81 THR A N 1
ATOM 650 C CA . THR A 1 81 ? 3.542 -12.747 -2.599 1.00 97.00 81 THR A CA 1
ATOM 651 C C . THR A 1 81 ? 4.936 -12.283 -2.173 1.00 97.00 81 THR A C 1
ATOM 653 O O . THR A 1 81 ? 5.060 -11.471 -1.252 1.00 97.00 81 THR A O 1
ATOM 656 N N . ALA A 1 82 ? 5.975 -12.699 -2.902 1.00 97.00 82 ALA A N 1
ATOM 657 C CA . ALA A 1 82 ? 7.340 -12.208 -2.730 1.00 97.00 82 ALA A CA 1
ATOM 658 C C . ALA A 1 82 ? 7.430 -10.690 -2.957 1.00 97.00 82 ALA A C 1
ATOM 660 O O . ALA A 1 82 ? 8.036 -9.972 -2.159 1.00 97.00 82 ALA A O 1
ATOM 661 N N . GLY A 1 83 ? 6.778 -10.179 -4.006 1.00 97.19 83 GLY A N 1
ATOM 662 C CA . GLY A 1 83 ? 6.697 -8.746 -4.285 1.00 97.19 83 GLY A CA 1
ATOM 663 C C . GLY A 1 83 ? 6.030 -7.968 -3.151 1.00 97.19 83 GLY A C 1
ATOM 664 O O . GLY A 1 83 ? 6.550 -6.939 -2.722 1.00 97.19 83 GLY A O 1
ATOM 665 N N . LEU A 1 84 ? 4.927 -8.481 -2.598 1.00 97.25 84 LEU A N 1
ATOM 666 C CA . LEU A 1 84 ? 4.225 -7.866 -1.469 1.00 97.25 84 LEU A CA 1
ATOM 667 C C . LEU A 1 84 ? 5.078 -7.864 -0.196 1.00 97.25 84 LEU A C 1
ATOM 669 O O . LEU A 1 84 ? 5.094 -6.870 0.536 1.00 97.25 84 LEU A O 1
ATOM 673 N N . ALA A 1 85 ? 5.814 -8.946 0.058 1.00 97.62 85 ALA A N 1
ATOM 674 C CA . ALA A 1 85 ? 6.768 -9.028 1.156 1.00 97.62 85 ALA A CA 1
ATOM 675 C C . ALA A 1 85 ? 7.882 -7.976 1.009 1.00 97.62 85 ALA A C 1
ATOM 677 O O . ALA A 1 85 ? 8.093 -7.173 1.922 1.00 97.62 85 ALA A O 1
ATOM 678 N N . 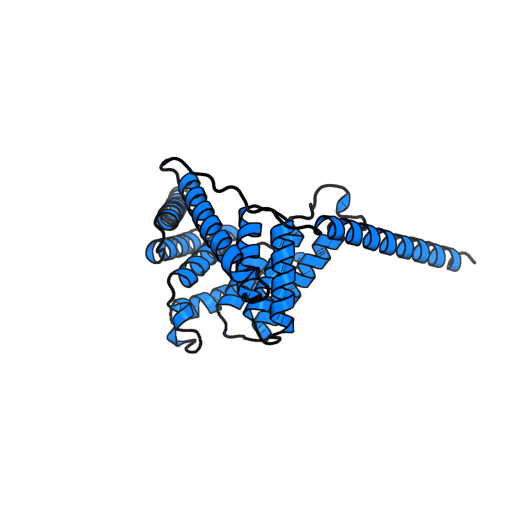ALA A 1 86 ? 8.522 -7.904 -0.162 1.00 97.06 86 ALA A N 1
ATOM 679 C CA . ALA A 1 86 ? 9.550 -6.908 -0.456 1.00 97.06 86 ALA A CA 1
ATOM 680 C C . ALA A 1 86 ? 9.023 -5.471 -0.359 1.00 97.06 86 ALA A C 1
ATOM 682 O O . ALA A 1 86 ? 9.678 -4.611 0.231 1.00 97.06 86 ALA A O 1
ATOM 683 N N . TYR A 1 87 ? 7.814 -5.217 -0.872 1.00 96.81 87 TYR A N 1
ATOM 684 C CA . TYR A 1 87 ? 7.160 -3.912 -0.790 1.00 96.81 87 TYR A CA 1
ATOM 685 C C . TYR A 1 87 ? 6.986 -3.486 0.668 1.00 96.81 87 TYR A C 1
ATOM 687 O O . TYR A 1 87 ? 7.343 -2.369 1.043 1.00 96.81 87 TYR A O 1
ATOM 695 N N . ARG A 1 88 ? 6.474 -4.389 1.515 1.00 95.62 88 ARG A N 1
ATOM 696 C CA . ARG A 1 88 ? 6.276 -4.124 2.945 1.00 95.62 88 ARG A CA 1
ATOM 697 C C . ARG A 1 88 ? 7.599 -3.818 3.635 1.00 95.62 88 ARG A C 1
ATOM 699 O O . ARG A 1 88 ? 7.663 -2.822 4.353 1.00 95.62 88 ARG A O 1
ATOM 706 N N . ILE A 1 89 ? 8.646 -4.605 3.374 1.00 95.38 89 ILE A N 1
ATOM 707 C CA . ILE A 1 89 ? 9.985 -4.344 3.918 1.00 95.38 89 ILE A CA 1
ATOM 708 C C . ILE A 1 89 ? 10.460 -2.950 3.491 1.00 95.38 89 ILE A C 1
ATOM 710 O O . ILE A 1 89 ? 10.712 -2.119 4.358 1.00 95.38 89 ILE A O 1
ATOM 714 N N . GLY A 1 90 ? 10.478 -2.646 2.189 1.00 93.06 90 GLY A N 1
ATOM 715 C CA . GLY A 1 90 ? 10.950 -1.354 1.672 1.00 93.06 90 GLY A CA 1
ATOM 716 C C . GLY A 1 90 ? 10.122 -0.151 2.142 1.00 93.06 90 GLY A C 1
ATOM 717 O O . GLY A 1 90 ? 10.663 0.932 2.374 1.00 93.06 90 GLY A O 1
ATOM 718 N N . SER A 1 91 ? 8.815 -0.330 2.352 1.00 92.12 91 SER A N 1
ATOM 719 C CA . SER A 1 91 ? 7.945 0.713 2.909 1.00 92.12 91 SER A CA 1
ATOM 720 C C . SER A 1 91 ? 8.282 1.045 4.367 1.00 92.12 91 SER A C 1
ATOM 722 O O . SER A 1 91 ? 8.237 2.216 4.737 1.00 92.12 91 SER A O 1
ATOM 724 N N . LEU A 1 92 ? 8.658 0.036 5.165 1.00 91.50 92 LEU A N 1
ATOM 725 C CA . LEU A 1 92 ? 8.946 0.158 6.597 1.00 91.50 92 LEU A CA 1
ATOM 726 C C . LEU A 1 92 ? 10.395 0.570 6.880 1.00 91.50 92 LEU A C 1
ATOM 728 O O . LEU A 1 92 ? 10.646 1.296 7.838 1.00 91.50 92 LEU A O 1
ATOM 732 N N . THR A 1 93 ? 11.352 0.094 6.081 1.00 90.38 93 THR A N 1
ATOM 733 C CA . THR A 1 93 ? 12.787 0.370 6.269 1.00 90.38 93 THR A CA 1
ATOM 734 C C . THR A 1 93 ? 13.264 1.596 5.506 1.00 90.38 93 THR A C 1
ATOM 736 O O . THR A 1 93 ? 14.352 2.091 5.780 1.00 90.38 93 THR A O 1
ATOM 739 N N . HIS A 1 94 ? 12.466 2.077 4.549 1.00 87.81 94 HIS A N 1
ATOM 740 C CA . HIS A 1 94 ? 12.862 3.100 3.584 1.00 87.81 94 HIS A CA 1
ATOM 741 C C . HIS A 1 94 ? 14.078 2.708 2.720 1.00 87.81 94 HIS A C 1
ATOM 743 O O . HIS A 1 94 ? 14.736 3.580 2.162 1.00 87.81 94 HIS A O 1
ATOM 749 N N . ASP A 1 95 ? 14.368 1.409 2.587 1.00 86.94 95 ASP A N 1
ATOM 750 C CA . ASP A 1 95 ? 15.460 0.909 1.748 1.00 86.94 95 ASP A CA 1
ATOM 751 C C . ASP A 1 95 ? 15.005 0.786 0.276 1.00 86.94 95 ASP A C 1
ATOM 753 O O . ASP A 1 95 ? 14.113 -0.021 -0.029 1.00 86.94 95 ASP A O 1
ATOM 757 N N . PRO A 1 96 ? 15.610 1.547 -0.655 1.00 84.56 96 PRO A N 1
ATOM 758 C CA . PRO A 1 96 ? 15.204 1.562 -2.058 1.00 84.56 96 PRO A CA 1
ATOM 759 C C . PRO A 1 96 ? 15.458 0.231 -2.788 1.00 84.56 96 PRO A C 1
ATOM 761 O O . PRO A 1 96 ? 14.739 -0.079 -3.741 1.00 84.56 96 PRO A O 1
ATOM 764 N N . LEU A 1 97 ? 16.413 -0.598 -2.344 1.00 89.44 97 LEU A N 1
ATOM 765 C CA . LEU A 1 97 ? 16.687 -1.904 -2.966 1.00 89.44 97 LEU A CA 1
ATOM 766 C C . LEU A 1 97 ? 15.544 -2.900 -2.729 1.00 89.44 97 LEU A C 1
ATOM 768 O O . LEU A 1 97 ? 15.227 -3.722 -3.596 1.00 89.44 97 LEU A O 1
ATOM 772 N N . TRP A 1 98 ? 14.875 -2.802 -1.578 1.00 93.38 98 TRP A N 1
ATOM 773 C CA . TRP A 1 98 ? 13.681 -3.594 -1.286 1.00 93.38 98 TRP A CA 1
ATOM 774 C C . TRP A 1 98 ? 12.503 -3.191 -2.174 1.00 93.38 98 TRP A C 1
ATOM 776 O O . TRP A 1 98 ? 11.801 -4.054 -2.701 1.00 93.38 98 TRP A O 1
ATOM 786 N N . VAL A 1 99 ? 12.318 -1.891 -2.413 1.00 92.81 99 VAL A N 1
ATOM 787 C CA . VAL A 1 99 ? 11.266 -1.402 -3.316 1.00 92.81 99 VAL A CA 1
ATOM 788 C C . VAL A 1 99 ? 11.565 -1.786 -4.772 1.00 92.81 99 VAL A C 1
ATOM 790 O O . VAL A 1 99 ? 10.657 -2.183 -5.505 1.00 92.81 99 VAL A O 1
ATOM 793 N N . ALA A 1 100 ? 12.834 -1.749 -5.191 1.00 90.44 100 ALA A N 1
ATOM 794 C CA . ALA A 1 100 ? 13.257 -2.234 -6.505 1.00 90.44 100 ALA A CA 1
ATOM 795 C C . ALA A 1 100 ? 12.997 -3.742 -6.678 1.00 90.44 100 ALA A C 1
ATOM 797 O O . ALA A 1 100 ? 12.473 -4.160 -7.713 1.00 90.44 100 ALA A O 1
ATOM 798 N N . SER A 1 101 ? 13.274 -4.542 -5.644 1.00 93.50 101 SER A N 1
ATOM 799 C CA . SER A 1 101 ? 12.963 -5.979 -5.626 1.00 93.50 101 SER A CA 1
ATOM 800 C C . SER A 1 101 ? 11.456 -6.234 -5.728 1.00 93.50 101 SER A C 1
ATOM 802 O O . SER A 1 101 ? 11.025 -7.094 -6.496 1.00 93.50 101 SER A O 1
ATOM 804 N N . ALA A 1 102 ? 10.642 -5.433 -5.031 1.00 96.75 102 ALA A N 1
ATOM 805 C CA . ALA A 1 102 ? 9.187 -5.487 -5.139 1.00 96.75 102 ALA A CA 1
ATOM 806 C C . ALA A 1 102 ? 8.707 -5.186 -6.567 1.00 96.75 102 ALA A C 1
ATOM 808 O O . ALA A 1 102 ? 7.929 -5.957 -7.123 1.00 96.75 102 ALA A O 1
ATOM 809 N N . LYS A 1 103 ? 9.221 -4.111 -7.190 1.00 96.12 103 LYS A N 1
ATOM 810 C CA . LYS A 1 103 ? 8.937 -3.760 -8.595 1.00 96.12 103 LYS A CA 1
ATOM 811 C C . LYS A 1 103 ? 9.226 -4.944 -9.522 1.00 96.12 103 LYS A C 1
ATOM 813 O O . LYS A 1 103 ? 8.360 -5.306 -10.312 1.00 96.12 103 LYS A O 1
ATOM 818 N N . GLY A 1 104 ? 10.409 -5.555 -9.409 1.00 94.75 104 GLY A N 1
ATOM 819 C CA . GLY A 1 104 ? 10.802 -6.704 -10.233 1.00 94.75 104 GLY A CA 1
ATOM 820 C C . GLY A 1 104 ? 9.848 -7.892 -10.086 1.00 94.75 104 GLY A C 1
ATOM 821 O O . GLY A 1 104 ? 9.379 -8.434 -11.083 1.00 94.75 104 GLY A O 1
ATOM 822 N N . LYS A 1 105 ? 9.479 -8.236 -8.849 1.00 96.88 105 LYS A N 1
ATOM 823 C CA . LYS A 1 105 ? 8.561 -9.346 -8.570 1.00 96.88 105 LYS A CA 1
ATOM 824 C C . LYS A 1 105 ? 7.118 -9.085 -9.001 1.00 96.88 105 LYS A C 1
ATOM 826 O O . LYS A 1 105 ? 6.447 -9.997 -9.477 1.00 96.88 105 LYS A O 1
ATOM 831 N N . PHE A 1 106 ? 6.638 -7.847 -8.912 1.00 97.94 106 PHE A N 1
ATOM 832 C CA . PHE A 1 106 ? 5.323 -7.510 -9.455 1.00 97.94 106 PHE A CA 1
ATOM 833 C C . PHE A 1 106 ? 5.294 -7.510 -10.985 1.00 97.94 106 PHE A C 1
ATOM 835 O O . PHE A 1 106 ? 4.274 -7.899 -11.546 1.00 97.94 106 PHE A O 1
ATOM 842 N N . LEU A 1 107 ? 6.388 -7.124 -11.657 1.00 96.88 107 LEU A N 1
ATOM 843 C CA . LEU A 1 107 ? 6.513 -7.261 -13.114 1.00 96.88 107 LEU A CA 1
ATOM 844 C C . LEU A 1 107 ? 6.408 -8.735 -13.537 1.00 96.88 107 LEU A C 1
ATOM 846 O O . LEU A 1 107 ? 5.571 -9.064 -14.369 1.00 96.88 107 LEU A O 1
ATOM 850 N N . GLU A 1 108 ? 7.155 -9.624 -12.881 1.00 95.81 108 GLU A N 1
ATOM 851 C CA . GLU A 1 108 ? 7.079 -11.080 -13.094 1.00 95.81 108 GLU A CA 1
ATOM 852 C C . GLU A 1 108 ? 5.647 -11.624 -12.879 1.00 95.81 108 GLU A C 1
ATOM 854 O O . GLU A 1 108 ? 5.125 -12.410 -13.678 1.00 95.81 108 GLU A O 1
ATOM 859 N N . ALA A 1 109 ? 4.961 -11.150 -11.832 1.00 96.56 109 ALA A N 1
ATOM 860 C CA . ALA A 1 109 ? 3.584 -11.542 -11.544 1.00 96.56 109 ALA A CA 1
ATOM 861 C C . ALA A 1 109 ? 2.594 -11.116 -12.644 1.00 96.56 109 ALA A C 1
ATOM 863 O O . ALA A 1 109 ? 1.728 -11.909 -13.012 1.00 96.56 109 ALA A O 1
ATOM 864 N N . ILE A 1 110 ? 2.709 -9.896 -13.189 1.00 96.69 110 ILE A N 1
ATOM 865 C CA . ILE A 1 110 ? 1.814 -9.429 -14.265 1.00 96.69 110 ILE A CA 1
ATOM 866 C C . ILE A 1 110 ? 2.180 -10.000 -15.641 1.00 96.69 110 ILE A C 1
ATOM 868 O O . ILE A 1 110 ? 1.324 -10.034 -16.517 1.00 96.69 110 ILE A O 1
ATOM 872 N N . GLU A 1 111 ? 3.419 -10.445 -15.854 1.00 95.81 111 GLU A N 1
ATOM 873 C CA . GLU A 1 111 ? 3.796 -11.186 -17.065 1.00 95.81 111 GLU A CA 1
ATOM 874 C C . GLU A 1 111 ? 3.115 -12.558 -17.090 1.00 95.81 111 GLU A C 1
ATOM 876 O O . GLU A 1 111 ? 2.586 -12.974 -18.121 1.00 95.81 111 GLU A O 1
ATOM 881 N N . THR A 1 112 ? 3.061 -13.223 -15.934 1.00 93.31 112 THR A N 1
ATOM 882 C CA . THR A 1 112 ? 2.422 -14.538 -15.787 1.00 93.31 112 THR A CA 1
ATOM 883 C C . THR A 1 112 ? 0.895 -14.433 -15.734 1.00 93.31 112 THR A C 1
ATOM 885 O O . THR A 1 112 ? 0.190 -15.257 -16.315 1.00 93.31 112 THR A O 1
ATOM 888 N N . LEU A 1 113 ? 0.364 -13.408 -15.055 1.00 94.44 113 LEU A N 1
ATOM 889 C CA . LEU A 1 113 ? -1.071 -13.171 -14.876 1.00 94.44 113 LEU A CA 1
ATOM 890 C C . LEU A 1 113 ? -1.442 -11.729 -15.285 1.00 94.44 113 LEU A C 1
ATOM 892 O O . LEU A 1 113 ? -1.659 -10.875 -14.421 1.00 94.44 113 LEU A O 1
ATOM 896 N N . PRO A 1 114 ? -1.578 -11.432 -16.595 1.00 93.38 114 PRO A N 1
ATOM 897 C CA . PRO A 1 114 ? -1.791 -10.063 -17.083 1.00 93.38 114 PRO A CA 1
ATOM 898 C C . PRO A 1 114 ? -3.060 -9.372 -16.574 1.00 93.38 114 PRO A C 1
ATOM 900 O O . PRO A 1 114 ? -3.100 -8.145 -16.501 1.00 93.38 114 PRO A O 1
ATOM 903 N N . GLN A 1 115 ? -4.081 -10.154 -16.212 1.00 95.00 115 GLN A N 1
ATOM 904 C CA . GLN A 1 115 ? -5.367 -9.671 -15.694 1.00 95.00 115 GLN A CA 1
ATOM 905 C C . GLN A 1 115 ? -5.426 -9.649 -14.159 1.00 95.00 115 GLN A C 1
ATOM 907 O O . GLN A 1 115 ? -6.499 -9.517 -13.577 1.00 95.00 115 GLN A O 1
ATOM 912 N N . PHE A 1 116 ? -4.292 -9.791 -13.467 1.00 96.62 116 PHE A N 1
ATOM 913 C CA . PHE A 1 116 ? -4.278 -9.751 -12.010 1.00 96.62 116 PHE A CA 1
ATOM 914 C C . PHE A 1 116 ? -4.222 -8.305 -11.492 1.00 96.62 116 PHE A C 1
ATOM 916 O O . PHE A 1 116 ? -3.144 -7.728 -11.314 1.00 96.62 116 PHE A O 1
ATOM 923 N N . ALA A 1 117 ? -5.399 -7.723 -11.233 1.00 97.50 117 ALA A N 1
ATOM 924 C CA . ALA A 1 117 ? -5.566 -6.331 -10.800 1.00 97.50 117 ALA A CA 1
ATOM 925 C C . ALA A 1 117 ? -4.673 -5.956 -9.603 1.00 97.50 117 ALA A C 1
ATOM 927 O O . ALA A 1 117 ? -3.956 -4.955 -9.656 1.00 97.50 117 ALA A O 1
ATOM 928 N N . GLN A 1 118 ? -4.621 -6.797 -8.565 1.00 97.88 118 GLN A N 1
ATOM 929 C CA . GLN A 1 118 ? -3.853 -6.500 -7.351 1.00 97.88 118 GLN A CA 1
ATOM 930 C C . GLN A 1 118 ? -2.346 -6.413 -7.609 1.00 97.88 118 GLN A C 1
ATOM 932 O O . GLN A 1 118 ? -1.703 -5.490 -7.111 1.00 97.88 118 GLN A O 1
ATOM 937 N N . ALA A 1 119 ? -1.767 -7.318 -8.409 1.00 97.88 119 ALA A N 1
ATOM 938 C CA . ALA A 1 119 ? -0.350 -7.229 -8.778 1.00 97.88 119 ALA A CA 1
ATOM 939 C C . ALA A 1 119 ? -0.043 -5.906 -9.490 1.00 97.88 119 ALA A C 1
ATOM 941 O O . ALA A 1 119 ? 0.974 -5.266 -9.215 1.00 97.88 119 ALA A O 1
ATOM 942 N N . ARG A 1 120 ? -0.967 -5.443 -10.336 1.00 98.25 120 ARG A N 1
ATOM 943 C CA . ARG A 1 120 ? -0.852 -4.163 -11.034 1.00 98.25 120 ARG A CA 1
ATOM 944 C C . ARG A 1 120 ? -0.990 -2.965 -10.092 1.00 98.25 120 ARG A C 1
ATOM 946 O O . ARG A 1 120 ? -0.203 -2.023 -10.187 1.00 98.25 120 ARG A O 1
ATOM 953 N N . ALA A 1 121 ? -1.916 -3.023 -9.136 1.00 98.38 121 ALA A N 1
ATOM 954 C CA . ALA A 1 121 ? -2.076 -1.986 -8.122 1.00 98.38 121 ALA A CA 1
ATOM 955 C C . ALA A 1 121 ? -0.809 -1.852 -7.261 1.00 98.38 121 ALA A C 1
ATOM 957 O O . ALA A 1 121 ? -0.276 -0.754 -7.081 1.00 98.38 121 ALA A O 1
ATOM 958 N N . TRP A 1 122 ? -0.275 -2.973 -6.776 1.00 98.44 122 TRP A N 1
ATOM 959 C CA . TRP A 1 122 ? 0.944 -2.979 -5.971 1.00 98.44 122 TRP A CA 1
ATOM 960 C C . TRP A 1 122 ? 2.190 -2.583 -6.771 1.00 98.44 122 TRP A C 1
ATOM 962 O O . TRP A 1 122 ? 3.039 -1.875 -6.231 1.00 98.44 122 TRP A O 1
ATOM 972 N N . LEU A 1 123 ? 2.271 -2.920 -8.065 1.00 98.44 123 LEU A N 1
ATOM 973 C CA . LEU A 1 123 ? 3.304 -2.388 -8.960 1.00 98.44 123 LEU A CA 1
ATOM 974 C C . LEU A 1 123 ? 3.243 -0.857 -9.029 1.00 98.44 123 LEU A C 1
ATOM 976 O O . LEU A 1 123 ? 4.261 -0.186 -8.850 1.00 98.44 123 LEU A O 1
ATOM 980 N N . GLY A 1 124 ? 2.052 -0.289 -9.236 1.00 97.50 124 GLY A N 1
ATOM 981 C CA . GLY A 1 124 ? 1.857 1.161 -9.228 1.00 97.50 124 GLY A CA 1
ATOM 982 C C . GLY A 1 124 ? 2.247 1.800 -7.890 1.00 97.50 124 GLY A C 1
ATOM 983 O O . GLY A 1 124 ? 2.903 2.842 -7.858 1.00 97.50 124 GLY A O 1
ATOM 984 N N . SER A 1 125 ? 1.935 1.140 -6.776 1.00 97.19 125 SER A N 1
ATOM 985 C CA . SER A 1 125 ? 2.362 1.580 -5.446 1.00 97.19 125 SER A CA 1
ATOM 986 C C . SER A 1 125 ? 3.886 1.522 -5.259 1.00 97.19 125 SER A C 1
ATOM 988 O O . SER A 1 125 ? 4.484 2.462 -4.734 1.00 97.19 125 SER A O 1
ATOM 990 N N . ALA A 1 126 ? 4.555 0.482 -5.769 1.00 96.44 126 ALA A N 1
ATOM 991 C CA . ALA A 1 126 ? 6.016 0.376 -5.746 1.00 96.44 126 ALA A CA 1
ATOM 992 C C . ALA A 1 126 ? 6.680 1.515 -6.538 1.00 96.44 126 ALA A C 1
ATOM 994 O O . ALA A 1 126 ? 7.626 2.131 -6.050 1.00 96.44 126 ALA A O 1
ATOM 995 N N . TYR A 1 127 ? 6.140 1.871 -7.708 1.00 94.81 127 TYR A N 1
ATOM 996 C CA . TYR A 1 127 ? 6.582 3.050 -8.461 1.00 94.81 127 TYR A CA 1
ATOM 997 C C . TYR A 1 127 ? 6.458 4.346 -7.641 1.00 94.81 127 TYR A C 1
ATOM 999 O O . TYR A 1 127 ? 7.360 5.184 -7.659 1.00 94.81 127 TYR A O 1
ATOM 1007 N N . ALA A 1 128 ? 5.380 4.510 -6.869 1.00 92.88 128 ALA A N 1
ATOM 1008 C CA . ALA A 1 128 ? 5.209 5.673 -6.000 1.00 92.88 128 ALA A CA 1
ATOM 1009 C C . ALA A 1 128 ? 6.251 5.729 -4.870 1.00 92.88 128 ALA A C 1
ATOM 1011 O O . ALA A 1 128 ? 6.758 6.808 -4.555 1.00 92.88 128 ALA A O 1
ATOM 1012 N N . LEU A 1 129 ? 6.595 4.579 -4.279 1.00 90.94 129 LEU A N 1
ATOM 1013 C CA . LEU A 1 129 ? 7.666 4.494 -3.285 1.00 90.94 129 LEU A CA 1
ATOM 1014 C C . LEU A 1 129 ? 9.037 4.797 -3.897 1.00 90.94 129 LEU A C 1
ATOM 1016 O O . LEU A 1 129 ? 9.783 5.573 -3.317 1.00 90.94 129 LEU A O 1
ATOM 1020 N N . ILE A 1 130 ? 9.342 4.299 -5.098 1.00 88.12 130 ILE A N 1
ATOM 1021 C CA . ILE A 1 130 ? 10.586 4.654 -5.805 1.00 88.12 130 ILE A CA 1
ATOM 1022 C C . ILE A 1 130 ? 10.652 6.171 -6.044 1.00 88.12 130 ILE A C 1
ATOM 1024 O O . ILE A 1 130 ? 11.685 6.805 -5.839 1.00 88.12 130 ILE A O 1
ATOM 1028 N N . ALA A 1 131 ? 9.528 6.794 -6.412 1.00 85.69 131 ALA A N 1
ATOM 1029 C CA . ALA A 1 131 ? 9.457 8.242 -6.590 1.00 85.69 131 ALA A CA 1
ATOM 1030 C C . ALA A 1 131 ? 9.770 9.033 -5.302 1.00 85.69 131 ALA A C 1
ATOM 1032 O O . ALA A 1 131 ? 10.312 10.138 -5.390 1.00 85.69 131 ALA A O 1
ATOM 1033 N N . ARG A 1 132 ? 9.445 8.500 -4.112 1.00 80.12 132 ARG A N 1
ATOM 1034 C CA . ARG A 1 132 ? 9.784 9.115 -2.812 1.00 80.12 132 ARG A CA 1
ATOM 1035 C C . ARG A 1 132 ? 11.295 9.284 -2.663 1.00 80.12 132 ARG A C 1
ATOM 1037 O O . ARG A 1 132 ? 11.722 10.350 -2.220 1.00 80.12 132 ARG A O 1
ATOM 1044 N N . ASP A 1 133 ? 12.053 8.261 -3.051 1.00 70.31 133 ASP A N 1
ATOM 1045 C CA . ASP A 1 133 ? 13.491 8.133 -2.784 1.00 70.31 133 ASP A CA 1
ATOM 1046 C C . ASP A 1 133 ? 14.355 9.024 -3.696 1.00 70.31 133 ASP A C 1
ATOM 1048 O O . ASP A 1 133 ? 15.528 9.259 -3.414 1.00 70.31 133 ASP A O 1
ATOM 1052 N N . TYR A 1 134 ? 13.759 9.631 -4.729 1.00 68.25 134 TYR A N 1
ATOM 1053 C CA . TYR A 1 134 ? 14.378 10.708 -5.504 1.00 68.25 134 TYR A CA 1
ATOM 1054 C C . TYR A 1 134 ? 14.072 12.084 -4.871 1.00 68.25 134 TYR A C 1
ATOM 1056 O O . TYR A 1 134 ? 12.922 12.540 -4.929 1.00 68.25 134 TYR A O 1
ATOM 1064 N N . PRO A 1 135 ? 15.054 12.787 -4.267 1.00 53.09 135 PRO A N 1
ATOM 1065 C CA . PRO A 1 135 ? 14.807 14.032 -3.537 1.00 53.09 135 PRO A CA 1
ATOM 1066 C C . PRO A 1 135 ? 14.347 15.186 -4.445 1.00 53.09 135 PRO A C 1
ATOM 1068 O O . PRO A 1 135 ? 14.853 15.363 -5.551 1.00 53.09 135 PRO A O 1
ATOM 1071 N N . ILE A 1 136 ? 13.422 16.017 -3.934 1.00 49.66 136 ILE A N 1
ATOM 1072 C CA . ILE A 1 136 ? 12.935 17.265 -4.563 1.00 49.66 136 ILE A CA 1
ATOM 1073 C C . ILE A 1 136 ? 13.514 18.513 -3.857 1.00 49.66 136 ILE A C 1
ATOM 1075 O O . ILE A 1 136 ? 12.792 19.476 -3.597 1.00 49.66 136 ILE A O 1
ATOM 1079 N N . GLN A 1 137 ? 14.795 18.522 -3.483 1.00 44.53 137 GLN A N 1
ATOM 1080 C CA . GLN A 1 137 ? 15.401 19.709 -2.859 1.00 44.53 137 GLN A CA 1
ATOM 1081 C C . GLN A 1 137 ? 16.473 20.353 -3.745 1.00 44.53 137 GLN A C 1
ATOM 1083 O O . GLN A 1 137 ? 17.356 19.685 -4.282 1.00 44.53 137 GLN A O 1
ATOM 1088 N N . GLY A 1 138 ? 16.382 21.681 -3.875 1.00 49.03 138 GLY A N 1
ATOM 1089 C CA . GLY A 1 138 ? 17.345 22.534 -4.572 1.00 49.03 138 GLY A CA 1
ATOM 1090 C C . GLY A 1 138 ? 17.167 22.608 -6.092 1.00 49.03 138 GLY A C 1
ATOM 1091 O O . GLY A 1 138 ? 16.121 22.272 -6.647 1.00 49.03 138 GLY A O 1
ATOM 1092 N N . ASN A 1 139 ? 18.231 23.046 -6.771 1.00 40.53 139 ASN A N 1
ATOM 1093 C CA . ASN A 1 139 ? 18.268 23.284 -8.219 1.00 40.53 139 ASN A CA 1
ATOM 1094 C C . ASN A 1 139 ? 17.947 22.038 -9.071 1.00 40.53 139 ASN A C 1
ATOM 1096 O O . ASN A 1 139 ? 17.685 22.175 -10.254 1.00 40.53 139 ASN A O 1
ATOM 1100 N N . TRP A 1 140 ? 17.883 20.833 -8.498 1.00 46.72 140 TRP A N 1
ATOM 1101 C CA . TRP A 1 140 ? 17.596 19.574 -9.200 1.00 46.72 140 TRP A CA 1
ATOM 1102 C C . TRP A 1 140 ? 16.144 19.410 -9.690 1.00 46.72 140 TRP A C 1
ATOM 1104 O O . TRP A 1 140 ? 15.849 18.462 -10.414 1.00 46.72 140 TRP A O 1
ATOM 1114 N N . GLN A 1 141 ? 15.243 20.340 -9.346 1.00 50.03 141 GLN A N 1
ATOM 1115 C CA . GLN A 1 141 ? 13.871 20.402 -9.877 1.00 50.03 141 GLN A CA 1
ATOM 1116 C C . GLN A 1 141 ? 13.794 20.850 -11.348 1.00 50.03 141 GLN A C 1
ATOM 1118 O O . GLN A 1 141 ? 12.813 20.551 -12.024 1.00 50.03 141 GLN A O 1
ATOM 1123 N N . VAL A 1 142 ? 14.800 21.583 -11.841 1.00 48.62 142 VAL A N 1
ATOM 1124 C CA . VAL A 1 142 ? 14.731 22.315 -13.127 1.00 48.62 142 VAL A CA 1
ATOM 1125 C C . VAL A 1 142 ? 15.702 21.746 -14.175 1.00 48.62 142 VAL A C 1
ATOM 1127 O O . VAL A 1 142 ? 15.771 22.219 -15.308 1.00 48.62 142 VAL A O 1
ATOM 1130 N N . PHE A 1 143 ? 16.439 20.691 -13.826 1.00 52.44 143 PHE A N 1
ATOM 1131 C CA . PHE A 1 143 ? 17.480 20.094 -14.662 1.00 52.44 143 PHE A CA 1
ATOM 1132 C C . PHE A 1 143 ? 17.096 18.650 -15.032 1.00 52.44 143 PHE A C 1
ATOM 1134 O O . PHE A 1 143 ? 16.449 17.976 -14.228 1.00 52.44 143 PHE A O 1
ATOM 1141 N N . PRO A 1 144 ? 17.478 18.138 -16.216 1.00 53.91 144 PRO A N 1
ATOM 1142 C CA . PRO A 1 144 ? 17.347 16.728 -16.555 1.00 53.91 144 PRO A CA 1
ATOM 1143 C C . PRO A 1 144 ? 18.146 15.946 -15.511 1.00 53.91 144 PRO A C 1
ATOM 1145 O O . PRO A 1 144 ? 19.364 16.013 -15.512 1.00 53.91 144 PRO A O 1
ATOM 1148 N N . GLY A 1 145 ? 17.479 15.317 -14.548 1.00 57.03 145 GLY A N 1
ATOM 1149 C CA . GLY A 1 145 ? 18.098 14.806 -13.323 1.00 57.03 145 GLY A CA 1
ATOM 1150 C C . GLY A 1 145 ? 17.101 14.002 -12.491 1.00 57.03 145 GLY A C 1
ATOM 1151 O O . GLY A 1 145 ? 16.083 13.547 -13.012 1.00 57.03 145 GLY A O 1
ATOM 1152 N N . THR A 1 146 ? 17.348 13.837 -11.192 1.00 62.69 146 THR A N 1
ATOM 1153 C CA . THR A 1 146 ? 16.507 13.020 -10.288 1.00 62.69 146 THR A CA 1
ATOM 1154 C C . THR A 1 146 ? 15.027 13.435 -10.271 1.00 62.69 146 THR A C 1
ATOM 1156 O O . THR A 1 146 ? 14.153 12.589 -10.088 1.00 62.69 146 THR A O 1
ATOM 1159 N N . GLY A 1 147 ? 14.714 14.705 -10.556 1.00 68.19 147 GLY A N 1
ATOM 1160 C CA . GLY A 1 147 ? 13.339 15.182 -10.735 1.00 68.19 147 GLY A CA 1
ATOM 1161 C C . GLY A 1 147 ? 12.585 14.510 -11.894 1.00 68.19 147 GLY A C 1
ATOM 1162 O O . GLY A 1 147 ? 11.402 14.209 -11.753 1.00 68.19 147 GLY A O 1
ATOM 1163 N N . PHE A 1 148 ? 13.256 14.192 -13.009 1.00 73.88 148 PHE A N 1
ATOM 1164 C CA . PHE A 1 148 ? 12.646 13.460 -14.130 1.00 73.88 148 PHE A CA 1
ATOM 1165 C C . PHE A 1 148 ? 12.378 12.000 -13.775 1.00 73.88 148 PHE A C 1
ATOM 1167 O O . PHE A 1 148 ? 11.297 11.500 -14.082 1.00 73.88 148 PHE A O 1
ATOM 1174 N N . ALA A 1 149 ? 13.320 11.340 -13.092 1.00 76.12 149 ALA A N 1
ATOM 1175 C CA . ALA A 1 149 ? 13.119 9.985 -12.581 1.00 76.12 149 ALA A CA 1
ATOM 1176 C C . ALA A 1 149 ? 11.902 9.943 -11.651 1.00 76.12 149 ALA A C 1
ATOM 1178 O O . ALA A 1 149 ? 11.030 9.086 -11.796 1.00 76.12 149 ALA A O 1
ATOM 1179 N N . ARG A 1 150 ? 11.772 10.930 -10.758 1.00 79.88 150 ARG A N 1
ATOM 1180 C CA . ARG A 1 150 ? 10.598 11.064 -9.897 1.00 79.88 150 ARG A CA 1
ATOM 1181 C C . ARG A 1 150 ? 9.305 11.239 -10.690 1.00 79.88 150 ARG A C 1
ATOM 1183 O O . ARG A 1 150 ? 8.355 10.509 -10.432 1.00 79.88 150 ARG A O 1
ATOM 1190 N N . ILE A 1 151 ? 9.258 12.172 -11.645 1.00 83.06 151 ILE A N 1
ATOM 1191 C CA . ILE A 1 151 ? 8.061 12.405 -12.474 1.00 83.06 151 ILE A CA 1
ATOM 1192 C C . ILE A 1 151 ? 7.688 11.136 -13.243 1.00 83.06 151 ILE A C 1
ATOM 1194 O O . ILE A 1 151 ? 6.527 10.742 -13.223 1.00 83.06 151 ILE A O 1
ATOM 1198 N N . TYR A 1 152 ? 8.658 10.464 -13.867 1.00 85.50 152 TYR A N 1
ATOM 1199 C CA . TYR A 1 152 ? 8.436 9.195 -14.559 1.00 85.50 152 TYR A CA 1
ATOM 1200 C C . TYR A 1 152 ? 7.792 8.158 -13.634 1.00 85.50 152 TYR A C 1
ATOM 1202 O O . TYR A 1 152 ? 6.744 7.609 -13.968 1.00 85.50 152 TYR A O 1
ATOM 1210 N N . ASN A 1 153 ? 8.373 7.939 -12.453 1.00 88.25 153 ASN A N 1
ATOM 1211 C CA . ASN A 1 153 ? 7.861 6.972 -11.488 1.00 88.25 153 ASN A CA 1
ATOM 1212 C C . ASN A 1 153 ? 6.466 7.374 -10.960 1.00 88.25 153 ASN A C 1
ATOM 1214 O O . ASN A 1 153 ? 5.603 6.514 -10.829 1.00 88.25 153 ASN A O 1
ATOM 1218 N N . VAL A 1 154 ? 6.178 8.666 -10.757 1.00 90.00 154 VAL A N 1
ATOM 1219 C CA . VAL A 1 154 ? 4.821 9.142 -10.411 1.00 90.00 154 VAL A CA 1
ATOM 1220 C C . VAL A 1 154 ? 3.817 8.859 -11.534 1.00 90.00 154 VAL A C 1
ATOM 1222 O O . VAL A 1 154 ? 2.704 8.406 -11.266 1.00 90.00 154 VAL A O 1
ATOM 1225 N N . LEU A 1 155 ? 4.194 9.092 -12.793 1.00 91.25 155 LEU A N 1
ATOM 1226 C CA . LEU A 1 155 ? 3.326 8.822 -13.942 1.00 91.25 155 LEU A CA 1
ATOM 1227 C C . LEU A 1 155 ? 3.080 7.319 -14.129 1.00 91.25 155 LEU A C 1
ATOM 1229 O O . LEU A 1 155 ? 1.943 6.925 -14.384 1.00 91.25 155 LEU A O 1
ATOM 1233 N N . GLN A 1 156 ? 4.108 6.481 -13.954 1.00 94.62 156 GLN A N 1
ATOM 1234 C CA . GLN A 1 156 ? 3.951 5.022 -13.956 1.00 94.62 156 GLN A CA 1
ATOM 1235 C C . GLN A 1 156 ? 3.063 4.557 -12.804 1.00 94.62 156 GLN A C 1
ATOM 1237 O O . GLN A 1 156 ? 2.163 3.750 -13.023 1.00 94.62 156 GLN A O 1
ATOM 1242 N N . ALA A 1 157 ? 3.257 5.108 -11.603 1.00 95.44 157 ALA A N 1
ATOM 1243 C CA . ALA A 1 157 ? 2.422 4.799 -10.453 1.00 95.44 157 ALA A CA 1
ATOM 1244 C C . ALA A 1 157 ? 0.946 5.066 -10.758 1.00 95.44 157 ALA A C 1
ATOM 1246 O O . ALA A 1 157 ? 0.122 4.164 -10.640 1.00 95.44 157 ALA A O 1
ATOM 1247 N N . LYS A 1 158 ? 0.619 6.273 -11.238 1.00 95.06 158 LYS A N 1
ATOM 1248 C CA . LYS A 1 158 ? -0.750 6.621 -11.631 1.00 95.06 158 LYS A CA 1
ATOM 1249 C C . LYS A 1 158 ? -1.292 5.669 -12.700 1.00 95.06 158 LYS A C 1
ATOM 1251 O O . LYS A 1 158 ? -2.394 5.158 -12.538 1.00 95.06 158 LYS A O 1
ATOM 1256 N N . LYS A 1 159 ? -0.522 5.424 -13.766 1.00 95.31 159 LYS A N 1
ATOM 1257 C CA . LYS A 1 159 ? -0.916 4.538 -14.870 1.00 95.31 159 LYS A CA 1
ATOM 1258 C C . LYS A 1 159 ? -1.320 3.154 -14.355 1.00 95.31 159 LYS A C 1
ATOM 1260 O O . LYS A 1 159 ? -2.436 2.724 -14.614 1.00 95.31 159 LYS A O 1
ATOM 1265 N N . TYR A 1 160 ? -0.441 2.478 -13.618 1.00 97.94 160 TYR A N 1
ATOM 1266 C CA . TYR A 1 160 ? -0.701 1.113 -13.157 1.00 97.94 160 TYR A CA 1
ATOM 1267 C C . TYR A 1 160 ? -1.823 1.037 -12.118 1.00 97.94 160 TYR A C 1
ATOM 1269 O O . TYR A 1 160 ? -2.588 0.077 -12.127 1.00 97.94 160 TYR A O 1
ATOM 1277 N N . LEU A 1 161 ? -1.955 2.050 -11.257 1.00 97.69 161 LEU A N 1
ATOM 1278 C CA . LEU A 1 161 ? -3.054 2.122 -10.295 1.00 97.69 161 LEU A CA 1
ATOM 1279 C C . LEU A 1 161 ? -4.412 2.313 -10.982 1.00 97.69 161 LEU A C 1
ATOM 1281 O O . LEU A 1 161 ? -5.385 1.676 -10.588 1.00 97.69 161 LEU A O 1
ATOM 1285 N N . ASP A 1 162 ? -4.486 3.166 -12.004 1.00 96.31 162 ASP A N 1
ATOM 1286 C CA . ASP A 1 162 ? -5.715 3.346 -12.779 1.00 96.31 162 ASP A CA 1
ATOM 1287 C C . ASP A 1 162 ? -6.049 2.097 -13.596 1.00 96.31 162 ASP A C 1
ATOM 1289 O O . ASP A 1 162 ? -7.192 1.651 -13.578 1.00 96.31 162 ASP A O 1
ATOM 1293 N N . GLU A 1 163 ? -5.054 1.489 -14.246 1.00 97.25 163 GLU A N 1
ATOM 1294 C CA . GLU A 1 163 ? -5.230 0.228 -14.974 1.00 97.25 163 GLU A CA 1
ATOM 1295 C C . GLU A 1 163 ? -5.711 -0.904 -14.057 1.00 97.25 163 GLU A C 1
ATOM 1297 O O . GLU A 1 163 ? -6.560 -1.684 -14.470 1.00 97.25 163 GLU A O 1
ATOM 1302 N N . ALA A 1 164 ? -5.223 -0.991 -12.815 1.00 98.06 164 ALA A N 1
ATOM 1303 C CA . ALA A 1 164 ? -5.662 -2.015 -11.867 1.00 98.06 164 ALA A CA 1
ATOM 1304 C C . ALA A 1 164 ? -7.167 -1.942 -11.578 1.00 98.06 164 ALA A C 1
ATOM 1306 O O . ALA A 1 164 ? -7.842 -2.966 -11.601 1.00 98.06 164 ALA A O 1
ATOM 1307 N N . VAL A 1 165 ? -7.696 -0.733 -11.361 1.00 96.88 165 VAL A N 1
ATOM 1308 C CA . VAL A 1 165 ? -9.134 -0.532 -11.126 1.00 96.88 165 VAL A CA 1
ATOM 1309 C C . VAL A 1 165 ? -9.950 -0.741 -12.402 1.00 96.88 165 VAL A C 1
ATOM 1311 O O . VAL A 1 165 ? -11.096 -1.147 -12.309 1.00 96.88 165 VAL A O 1
ATOM 1314 N N . VAL A 1 166 ? -9.385 -0.502 -13.589 1.00 97.00 166 VAL A N 1
ATOM 1315 C CA . VAL A 1 166 ? -10.061 -0.823 -14.862 1.00 97.00 166 VAL A CA 1
ATOM 1316 C C . VAL A 1 166 ? -10.129 -2.335 -15.107 1.00 97.00 166 VAL A C 1
ATOM 1318 O O . VAL A 1 166 ? -11.108 -2.812 -15.668 1.00 97.00 166 VAL A O 1
ATOM 1321 N N . ILE A 1 167 ? -9.100 -3.091 -14.709 1.00 97.50 167 ILE A N 1
ATOM 1322 C CA . ILE A 1 167 ? -9.077 -4.557 -14.846 1.00 97.50 167 ILE A CA 1
ATOM 1323 C C . ILE A 1 167 ? -10.135 -5.202 -13.950 1.00 97.50 167 ILE A C 1
ATOM 1325 O O . ILE A 1 167 ? -10.847 -6.098 -14.397 1.00 97.50 167 ILE A O 1
ATOM 1329 N N . ASP A 1 168 ? -10.233 -4.750 -12.700 1.00 97.25 168 ASP A N 1
ATOM 1330 C CA . ASP A 1 168 ? -11.270 -5.191 -11.775 1.00 97.25 168 ASP A CA 1
ATOM 1331 C C . ASP A 1 168 ? -11.814 -3.995 -10.989 1.00 97.25 168 ASP A C 1
ATOM 1333 O O . ASP A 1 168 ? -11.235 -3.534 -9.999 1.00 97.25 168 ASP A O 1
ATOM 1337 N N . GLU A 1 169 ? -12.954 -3.484 -11.454 1.00 96.25 169 GLU A N 1
ATOM 1338 C CA . GLU A 1 169 ? -13.628 -2.350 -10.830 1.00 96.25 169 GLU A CA 1
ATOM 1339 C C . GLU A 1 169 ? -14.210 -2.701 -9.458 1.00 96.25 169 GLU A C 1
ATOM 1341 O O . GLU A 1 169 ? -14.513 -1.788 -8.689 1.00 96.25 169 GLU A O 1
ATOM 1346 N N . PHE A 1 170 ? -14.366 -3.978 -9.113 1.00 96.81 170 PHE A N 1
ATOM 1347 C CA . PHE A 1 170 ? -14.957 -4.403 -7.847 1.00 96.81 170 PHE A CA 1
ATOM 1348 C C . PHE A 1 170 ? -13.916 -4.894 -6.837 1.00 96.81 170 PHE A C 1
ATOM 1350 O O . PHE A 1 170 ? -14.267 -5.062 -5.671 1.00 96.81 170 PHE A O 1
ATOM 1357 N N . ASP A 1 171 ? -12.641 -5.034 -7.214 1.00 98.00 171 ASP A N 1
ATOM 1358 C CA . ASP A 1 171 ? -11.589 -5.466 -6.290 1.00 98.00 171 ASP A CA 1
ATOM 1359 C C . ASP A 1 171 ? -11.285 -4.387 -5.224 1.00 98.00 171 ASP A C 1
ATOM 1361 O O . ASP A 1 171 ? -10.711 -3.325 -5.519 1.00 98.00 171 ASP A O 1
ATOM 1365 N N . PRO A 1 172 ? -11.624 -4.634 -3.943 1.00 98.12 172 PRO A N 1
ATOM 1366 C CA . PRO A 1 172 ? -11.487 -3.627 -2.897 1.00 98.12 172 PRO A CA 1
ATOM 1367 C C . PRO A 1 172 ? -10.019 -3.384 -2.518 1.00 98.12 172 PRO A C 1
ATOM 1369 O O . PRO A 1 172 ? -9.664 -2.289 -2.077 1.00 98.12 172 PRO A O 1
ATOM 1372 N N . VAL A 1 173 ? -9.137 -4.367 -2.731 1.00 98.06 173 VAL A N 1
ATOM 1373 C CA . VAL A 1 173 ? -7.700 -4.237 -2.450 1.00 98.06 173 VAL A CA 1
ATOM 1374 C C . VAL A 1 173 ? -7.055 -3.253 -3.420 1.00 98.06 173 VAL A C 1
ATOM 1376 O O . VAL A 1 173 ? -6.387 -2.319 -2.980 1.00 98.06 173 VAL A O 1
ATOM 1379 N N . SER A 1 174 ? -7.289 -3.405 -4.722 1.00 98.12 174 SER A N 1
ATOM 1380 C CA . SER A 1 174 ? -6.736 -2.524 -5.756 1.00 98.12 174 SER A CA 1
ATOM 1381 C C . SER A 1 174 ? -7.192 -1.080 -5.564 1.00 98.12 174 SER A C 1
ATOM 1383 O O . SER A 1 174 ? -6.368 -0.161 -5.616 1.00 98.12 174 SER A O 1
ATOM 1385 N N . ARG A 1 175 ? -8.474 -0.870 -5.236 1.00 97.81 175 ARG A N 1
ATOM 1386 C CA . ARG A 1 175 ? -9.001 0.462 -4.900 1.00 97.81 175 ARG A CA 1
ATOM 1387 C C . ARG A 1 175 ? -8.366 1.041 -3.644 1.00 97.81 175 ARG A C 1
ATOM 1389 O O . ARG A 1 175 ? -7.988 2.211 -3.654 1.00 97.81 175 ARG A O 1
ATOM 1396 N N . LEU A 1 176 ? -8.196 0.248 -2.583 1.00 98.12 176 LEU A N 1
ATOM 1397 C CA . LEU A 1 176 ? -7.563 0.722 -1.350 1.00 98.12 176 LEU A CA 1
ATOM 1398 C C . LEU A 1 176 ? -6.097 1.104 -1.586 1.00 98.12 176 LEU A C 1
ATOM 1400 O O . LEU A 1 176 ? -5.653 2.162 -1.129 1.00 98.12 176 LEU A O 1
ATOM 1404 N N . VAL A 1 177 ? -5.354 0.285 -2.336 1.00 97.69 177 VAL A N 1
ATOM 1405 C CA . VAL A 1 177 ? -3.960 0.562 -2.710 1.00 97.69 177 VAL A CA 1
ATOM 1406 C C . VAL A 1 177 ? -3.876 1.841 -3.543 1.00 97.69 177 VAL A C 1
ATOM 1408 O O . VAL A 1 177 ? -3.040 2.701 -3.246 1.00 97.69 177 VAL A O 1
ATOM 1411 N N . ARG A 1 178 ? -4.770 2.024 -4.527 1.00 97.00 178 ARG A N 1
ATOM 1412 C CA . ARG A 1 178 ? -4.856 3.260 -5.320 1.00 97.00 178 ARG A CA 1
ATOM 1413 C C . ARG A 1 178 ? -5.157 4.468 -4.447 1.00 97.00 178 ARG A C 1
ATOM 1415 O O . ARG A 1 178 ? -4.367 5.411 -4.445 1.00 97.00 178 ARG A O 1
ATOM 1422 N N . ALA A 1 179 ? -6.237 4.435 -3.674 1.00 96.31 179 ALA A N 1
ATOM 1423 C CA . ALA A 1 179 ? -6.645 5.544 -2.821 1.00 96.31 179 ALA A CA 1
ATOM 1424 C C . ALA A 1 179 ? -5.545 5.953 -1.832 1.00 96.31 179 ALA A C 1
ATOM 1426 O O . ALA A 1 179 ? -5.219 7.138 -1.722 1.00 96.31 179 ALA A O 1
ATOM 1427 N N . SER A 1 180 ? -4.929 4.981 -1.156 1.00 94.38 180 SER A N 1
ATOM 1428 C CA . SER A 1 180 ? -3.870 5.225 -0.168 1.00 94.38 180 SER A CA 1
ATOM 1429 C C . SER A 1 180 ? -2.622 5.820 -0.821 1.00 94.38 180 SER A C 1
ATOM 1431 O O . SER A 1 180 ? -2.088 6.827 -0.353 1.00 94.38 180 SER A O 1
ATOM 1433 N N . THR A 1 181 ? -2.201 5.263 -1.959 1.00 94.06 181 THR A N 1
ATOM 1434 C CA . THR A 1 181 ? -1.007 5.725 -2.681 1.00 94.06 181 THR A CA 1
ATOM 1435 C C . THR A 1 181 ? -1.205 7.133 -3.255 1.00 94.06 181 THR A C 1
ATOM 1437 O O . THR A 1 181 ? -0.386 8.030 -3.047 1.00 94.06 181 THR A O 1
ATOM 1440 N N . LEU A 1 182 ? -2.321 7.361 -3.951 1.00 92.69 182 LEU A N 1
ATOM 1441 C CA . LEU A 1 182 ? -2.637 8.632 -4.608 1.00 92.69 182 LEU A CA 1
ATOM 1442 C C . LEU A 1 182 ? -2.973 9.754 -3.604 1.00 92.69 182 LEU A C 1
ATOM 1444 O O . LEU A 1 182 ? -2.768 10.941 -3.896 1.00 92.69 182 LEU A O 1
ATOM 1448 N N . SER A 1 183 ? -3.431 9.412 -2.392 1.00 90.81 183 SER A N 1
ATOM 1449 C CA . SER A 1 183 ? -3.647 10.380 -1.304 1.00 90.81 183 SER A CA 1
ATOM 1450 C C . SER A 1 183 ? -2.371 11.139 -0.947 1.00 90.81 183 SER A C 1
ATOM 1452 O O . SER A 1 183 ? -2.428 12.361 -0.789 1.00 90.81 183 SER A O 1
ATOM 1454 N N . ALA A 1 184 ? -1.229 10.448 -0.907 1.00 83.94 184 ALA A N 1
ATOM 1455 C CA . ALA A 1 184 ? 0.070 11.016 -0.547 1.00 83.94 184 ALA A CA 1
ATOM 1456 C C . ALA A 1 184 ? 0.768 11.768 -1.698 1.00 83.94 184 ALA A C 1
ATOM 1458 O O . ALA A 1 184 ? 1.740 12.489 -1.471 1.00 83.94 184 ALA A O 1
ATOM 1459 N N . MET A 1 185 ? 0.292 11.630 -2.940 1.00 84.75 185 MET A N 1
ATOM 1460 C CA . MET A 1 185 ? 0.908 12.285 -4.099 1.00 84.75 185 MET A CA 1
ATOM 1461 C C . MET A 1 185 ? 0.528 13.771 -4.227 1.00 84.75 185 MET A C 1
ATOM 1463 O O . MET A 1 185 ? -0.580 14.158 -3.850 1.00 84.75 185 MET A O 1
ATOM 1467 N N . PRO A 1 186 ? 1.386 14.621 -4.822 1.00 80.94 186 PRO A N 1
ATOM 1468 C CA . PRO A 1 186 ? 1.035 16.007 -5.131 1.00 80.94 186 PRO A CA 1
ATOM 1469 C C . PRO A 1 186 ? -0.149 16.121 -6.103 1.00 80.94 186 PRO A C 1
ATOM 1471 O O . PRO A 1 186 ? -0.216 15.404 -7.101 1.00 80.94 186 PRO A O 1
ATOM 1474 N N . SER A 1 187 ? -1.046 17.083 -5.863 1.00 82.94 187 SER A N 1
ATOM 1475 C CA . SER A 1 187 ? -2.269 17.280 -6.665 1.00 82.94 187 SER A CA 1
ATOM 1476 C C . SER A 1 187 ? -2.016 17.640 -8.135 1.00 82.94 187 SER A C 1
ATOM 1478 O O . SER A 1 187 ? -2.891 17.439 -8.965 1.00 82.94 187 SER A O 1
ATOM 1480 N N . ILE A 1 188 ? -0.821 18.128 -8.488 1.00 82.00 188 ILE A N 1
ATOM 1481 C CA . ILE A 1 188 ? -0.454 18.403 -9.890 1.00 82.00 188 ILE A CA 1
ATOM 1482 C C . ILE A 1 188 ? -0.373 17.132 -10.751 1.00 82.00 188 ILE A C 1
ATOM 1484 O O . ILE A 1 188 ? -0.458 17.219 -11.971 1.00 82.00 188 ILE A O 1
ATOM 1488 N N . PHE A 1 189 ? -0.209 15.961 -10.129 1.00 81.69 189 PHE A N 1
ATOM 1489 C CA . PHE A 1 189 ? -0.119 14.677 -10.827 1.00 81.69 189 PHE A CA 1
ATOM 1490 C C . PHE A 1 189 ? -1.388 13.831 -10.689 1.00 81.69 189 PHE A C 1
ATOM 1492 O O . PHE A 1 189 ? -1.568 12.869 -11.432 1.00 81.69 189 PHE A O 1
ATOM 1499 N N . VAL A 1 190 ? -2.252 14.150 -9.722 1.00 83.94 190 VAL A N 1
ATOM 1500 C CA . VAL A 1 190 ? -3.320 13.260 -9.260 1.00 83.94 190 VAL A CA 1
ATOM 1501 C C . VAL A 1 190 ? -4.586 14.048 -8.962 1.00 83.94 190 VAL A C 1
ATOM 1503 O O . VAL A 1 190 ? -4.558 15.014 -8.200 1.00 83.94 190 VAL A O 1
ATOM 1506 N N . SER A 1 191 ? -5.717 13.564 -9.479 1.00 85.50 191 SER A N 1
ATOM 1507 C CA . SER A 1 191 ? -7.027 14.070 -9.076 1.00 85.50 191 SER A CA 1
ATOM 1508 C C . SER A 1 191 ? -7.348 13.632 -7.647 1.00 85.50 191 SER A C 1
ATOM 1510 O O . SER A 1 191 ? -7.418 12.445 -7.340 1.00 85.50 191 SER A O 1
ATOM 1512 N N . LYS A 1 192 ? -7.564 14.595 -6.746 1.00 86.00 192 LYS A N 1
ATOM 1513 C CA . LYS A 1 192 ? -8.012 14.299 -5.374 1.00 86.00 192 LYS A CA 1
ATOM 1514 C C . LYS A 1 192 ? -9.480 13.874 -5.308 1.00 86.00 192 LYS A C 1
ATOM 1516 O O . LYS A 1 192 ? -9.893 13.346 -4.277 1.00 86.00 192 LYS A O 1
ATOM 1521 N N . GLU A 1 193 ? -10.223 14.077 -6.393 1.00 87.69 193 GLU A N 1
ATOM 1522 C CA . GLU A 1 193 ? -11.592 13.599 -6.564 1.00 87.69 193 GLU A CA 1
ATOM 1523 C C . GLU A 1 193 ? -11.624 12.078 -6.710 1.00 87.69 193 GLU A C 1
ATOM 1525 O O . GLU A 1 193 ? -12.323 11.434 -5.939 1.00 87.69 193 GLU A O 1
ATOM 1530 N N . SER A 1 194 ? -10.790 11.489 -7.580 1.00 87.50 194 SER A N 1
ATOM 1531 C CA . SER A 1 194 ? -10.776 10.029 -7.782 1.00 87.50 194 SER A CA 1
ATOM 1532 C C . SER A 1 194 ? -10.418 9.262 -6.506 1.00 87.50 194 SER A C 1
ATOM 1534 O O . SER A 1 194 ? -11.021 8.237 -6.205 1.00 87.50 194 SER A O 1
ATOM 1536 N N . VAL A 1 195 ? -9.502 9.808 -5.700 1.00 92.00 195 VAL A N 1
ATOM 1537 C CA . VAL A 1 195 ? -9.194 9.301 -4.353 1.00 92.00 195 VAL A CA 1
ATOM 1538 C C . VAL A 1 195 ? -10.420 9.349 -3.438 1.00 92.00 195 VAL A C 1
ATOM 1540 O O . VAL A 1 195 ? -10.657 8.423 -2.667 1.00 92.00 195 VAL A O 1
ATOM 1543 N N . GLY A 1 196 ? -11.181 10.446 -3.490 1.00 92.19 196 GLY A N 1
ATOM 1544 C CA . GLY A 1 196 ? -12.417 10.598 -2.726 1.00 92.19 196 GLY A CA 1
ATOM 1545 C C . GLY A 1 196 ? -13.472 9.578 -3.144 1.00 92.19 196 GLY A C 1
ATOM 1546 O O . GLY A 1 196 ? -14.045 8.929 -2.275 1.00 92.19 196 GLY A O 1
ATOM 1547 N N . THR A 1 197 ? -13.664 9.394 -4.452 1.00 94.94 197 THR A N 1
ATOM 1548 C CA . THR A 1 197 ? -14.574 8.391 -5.014 1.00 94.94 197 THR A CA 1
ATOM 1549 C C . THR A 1 197 ? -14.200 6.988 -4.553 1.00 94.94 197 THR A C 1
ATOM 1551 O O . THR A 1 197 ? -15.059 6.286 -4.034 1.00 94.94 197 THR A O 1
ATOM 1554 N N . ASP A 1 198 ? -12.925 6.596 -4.646 1.00 96.81 198 ASP A N 1
ATOM 1555 C CA . ASP A 1 198 ? -12.493 5.270 -4.191 1.00 96.81 198 ASP A CA 1
ATOM 1556 C C . ASP A 1 198 ? -12.778 5.043 -2.709 1.00 96.81 198 ASP A C 1
ATOM 1558 O O . ASP A 1 198 ? -13.315 4.003 -2.343 1.00 96.81 198 ASP A O 1
ATOM 1562 N N . LEU A 1 199 ? -12.451 6.012 -1.849 1.00 96.69 199 LEU A N 1
ATOM 1563 C CA . LEU A 1 199 ? -12.682 5.881 -0.409 1.00 96.69 199 LEU A CA 1
ATOM 1564 C C . LEU A 1 199 ? -14.172 5.841 -0.059 1.00 96.69 199 LEU A C 1
ATOM 1566 O O . LEU A 1 199 ? -14.545 5.120 0.860 1.00 96.69 199 LEU A O 1
ATOM 1570 N N . GLN A 1 200 ? -15.022 6.574 -0.782 1.00 96.31 200 GLN A N 1
ATOM 1571 C CA . GLN A 1 200 ? -16.476 6.526 -0.596 1.00 96.31 200 GLN A CA 1
ATOM 1572 C C . GLN A 1 200 ? -17.062 5.189 -1.050 1.00 96.31 200 GLN A C 1
ATOM 1574 O O . GLN A 1 200 ? -17.862 4.598 -0.328 1.00 96.31 200 GLN A O 1
ATOM 1579 N N . THR A 1 201 ? -16.632 4.682 -2.207 1.00 97.62 201 THR A N 1
ATOM 1580 C CA . THR A 1 201 ? -17.014 3.349 -2.679 1.00 97.62 201 THR A CA 1
ATOM 1581 C C . THR A 1 201 ? -16.581 2.278 -1.677 1.00 97.62 201 THR A C 1
ATOM 1583 O O . THR A 1 201 ? -17.407 1.480 -1.243 1.00 97.62 201 THR A O 1
ATOM 1586 N N . LEU A 1 202 ? -15.325 2.305 -1.226 1.00 98.00 202 LEU A N 1
ATOM 1587 C CA . LEU A 1 202 ? -14.824 1.378 -0.210 1.00 98.00 202 LEU A CA 1
ATOM 1588 C C . LEU A 1 202 ? -15.590 1.480 1.110 1.00 98.00 202 LEU A C 1
ATOM 1590 O O . LEU A 1 202 ? -15.898 0.447 1.695 1.00 98.00 202 LEU A O 1
ATOM 1594 N N . LEU A 1 203 ? -15.936 2.692 1.557 1.00 97.06 203 LEU A N 1
ATOM 1595 C CA . LEU A 1 203 ? -16.755 2.880 2.753 1.00 97.06 203 LEU A CA 1
ATOM 1596 C C . LEU A 1 203 ? -18.108 2.181 2.602 1.00 97.06 203 LEU A C 1
ATOM 1598 O O . LEU A 1 203 ? -18.473 1.405 3.479 1.00 97.06 203 LEU A O 1
ATOM 1602 N N . SER A 1 204 ? -18.799 2.387 1.475 1.00 97.62 204 SER A N 1
ATOM 1603 C CA . SER A 1 204 ? -20.092 1.740 1.220 1.00 97.62 204 SER A CA 1
ATOM 1604 C C . SER A 1 204 ? -20.003 0.210 1.247 1.00 97.62 204 SER A C 1
ATOM 1606 O O . SER A 1 204 ? -20.856 -0.441 1.841 1.00 97.62 204 SER A O 1
ATOM 1608 N N . TRP A 1 205 ? -18.930 -0.368 0.698 1.00 97.88 205 TRP A N 1
ATOM 1609 C CA . TRP A 1 205 ? -18.709 -1.816 0.713 1.00 97.88 205 TRP A CA 1
ATOM 1610 C C . TRP A 1 205 ? -18.292 -2.359 2.081 1.00 97.88 205 TRP A C 1
ATOM 1612 O O . TRP A 1 205 ? -18.616 -3.491 2.419 1.00 97.88 205 TRP A O 1
ATOM 1622 N N . VAL A 1 206 ? -17.551 -1.591 2.880 1.00 96.00 206 VAL A N 1
ATOM 1623 C CA . VAL A 1 206 ? -17.171 -1.998 4.243 1.00 96.00 206 VAL A CA 1
ATOM 1624 C C . VAL A 1 206 ? -18.363 -1.908 5.203 1.00 96.00 206 VAL A C 1
ATOM 1626 O O . VAL A 1 206 ? -18.447 -2.704 6.140 1.00 96.00 206 VAL A O 1
ATOM 1629 N N . GLU A 1 207 ? -19.273 -0.956 4.989 1.00 94.31 207 GLU A N 1
ATOM 1630 C CA . GLU A 1 207 ? -20.513 -0.815 5.763 1.00 94.31 207 GLU A CA 1
ATOM 1631 C C . GLU A 1 207 ? -21.570 -1.851 5.363 1.00 94.31 207 GLU A C 1
ATOM 1633 O O . GLU A 1 207 ? -22.253 -2.382 6.239 1.00 94.31 207 GLU A O 1
ATOM 1638 N N . ASP A 1 208 ? -21.648 -2.195 4.075 1.00 96.50 208 ASP A N 1
ATOM 1639 C CA . ASP A 1 208 ? -22.492 -3.267 3.548 1.00 96.50 208 ASP A CA 1
ATOM 1640 C C . ASP A 1 208 ? -21.704 -4.193 2.598 1.00 96.50 208 ASP A C 1
ATOM 1642 O O . ASP A 1 208 ? -21.738 -4.013 1.374 1.00 96.50 208 ASP A O 1
ATOM 1646 N N . PRO A 1 209 ? -21.014 -5.225 3.128 1.00 95.88 209 PRO A N 1
ATOM 1647 C CA . PRO A 1 209 ? -20.261 -6.183 2.314 1.00 95.88 209 PRO A CA 1
ATOM 1648 C C . PRO A 1 209 ? -21.098 -6.932 1.274 1.00 95.88 209 PRO A C 1
ATOM 1650 O O . PRO A 1 209 ? -20.555 -7.379 0.264 1.00 95.88 209 PRO A O 1
ATOM 1653 N N . SER A 1 210 ? -22.413 -7.048 1.486 1.00 95.25 210 SER A N 1
ATOM 1654 C CA . SER A 1 210 ? -23.309 -7.738 0.553 1.00 95.25 210 SER A CA 1
ATOM 1655 C C . SER A 1 210 ? -23.501 -6.978 -0.763 1.00 95.25 210 SER A C 1
ATOM 1657 O O . SER A 1 210 ? -23.831 -7.583 -1.782 1.00 95.25 210 SER A O 1
ATOM 1659 N N . SER A 1 211 ? -23.209 -5.672 -0.773 1.00 96.31 211 SER A N 1
ATOM 1660 C CA . SER A 1 211 ? -23.219 -4.834 -1.978 1.00 96.31 211 SER A CA 1
ATOM 1661 C C . SER A 1 211 ? -22.083 -5.150 -2.966 1.00 96.31 211 SER A C 1
ATOM 1663 O O . SER A 1 211 ? -22.143 -4.734 -4.124 1.00 96.31 211 SER A O 1
ATOM 1665 N N . ASN A 1 212 ? -21.069 -5.915 -2.542 1.00 96.62 212 ASN A N 1
ATOM 1666 C CA . ASN A 1 212 ? -19.994 -6.428 -3.391 1.00 96.62 212 ASN A CA 1
ATOM 1667 C C . ASN A 1 212 ? -19.724 -7.914 -3.061 1.00 96.62 212 ASN A C 1
ATOM 1669 O O . ASN A 1 212 ? -18.713 -8.261 -2.435 1.00 96.62 212 ASN A O 1
ATOM 1673 N N . PRO A 1 213 ? -20.636 -8.815 -3.475 1.00 95.62 213 PRO A N 1
ATOM 1674 C CA . PRO A 1 213 ? -20.657 -10.202 -3.010 1.00 95.62 213 PRO A CA 1
ATOM 1675 C C . PRO A 1 213 ? -19.428 -11.008 -3.454 1.00 95.62 213 PRO A C 1
ATOM 1677 O O . PRO A 1 213 ? -19.014 -11.940 -2.768 1.00 95.62 213 PRO A O 1
ATOM 1680 N N . GLN A 1 214 ? -18.793 -10.636 -4.570 1.00 95.69 214 GLN A N 1
ATOM 1681 C CA . GLN A 1 214 ? -17.583 -11.299 -5.068 1.00 95.69 214 GLN A CA 1
ATOM 1682 C C . GLN A 1 214 ? -16.401 -11.171 -4.092 1.00 95.69 214 GLN A C 1
ATOM 1684 O O . GLN A 1 214 ? -15.572 -12.078 -3.999 1.00 95.69 214 GLN A O 1
ATOM 1689 N N . HIS A 1 215 ? -16.344 -10.075 -3.332 1.00 96.56 215 HIS A N 1
ATOM 1690 C CA . HIS A 1 215 ? -15.256 -9.778 -2.401 1.00 96.56 215 HIS A CA 1
ATOM 1691 C C . HIS A 1 215 ? -15.719 -9.695 -0.943 1.00 96.56 215 HIS A C 1
ATOM 1693 O O . HIS A 1 215 ? -14.974 -9.207 -0.092 1.00 96.56 215 HIS A O 1
ATOM 1699 N N . GLU A 1 216 ? -16.901 -10.228 -0.622 1.00 95.88 216 GLU A N 1
ATOM 1700 C CA . GLU A 1 216 ? -17.506 -10.158 0.714 1.00 95.88 216 GLU A CA 1
ATOM 1701 C C . GLU A 1 216 ? -16.540 -10.623 1.817 1.00 95.88 216 GLU A C 1
ATOM 1703 O O . GLU A 1 216 ? -16.358 -9.940 2.823 1.00 95.88 216 GLU A O 1
ATOM 1708 N N . LYS A 1 217 ? -15.823 -11.735 1.596 1.00 96.31 217 LYS A N 1
ATOM 1709 C CA . LYS A 1 217 ? -14.827 -12.255 2.553 1.00 96.31 217 LYS A CA 1
ATOM 1710 C C . LYS A 1 217 ? -13.675 -11.284 2.806 1.00 96.31 217 LYS A C 1
ATOM 1712 O O . LYS A 1 217 ? -13.181 -11.195 3.927 1.00 96.31 217 LYS A O 1
ATOM 1717 N N . VAL A 1 218 ? -13.226 -10.573 1.771 1.00 96.38 218 VAL A N 1
ATOM 1718 C CA . VAL A 1 218 ? -12.175 -9.555 1.904 1.00 96.38 218 VAL A CA 1
ATOM 1719 C C . VAL A 1 218 ? -12.719 -8.364 2.685 1.00 96.38 218 VAL A C 1
ATOM 1721 O O . VAL A 1 218 ? -12.062 -7.891 3.602 1.00 96.38 218 VAL A O 1
ATOM 1724 N N . LEU A 1 219 ? -13.941 -7.930 2.383 1.00 96.25 219 LEU A N 1
ATOM 1725 C CA . LEU A 1 219 ? -14.602 -6.804 3.045 1.00 96.25 219 LEU A CA 1
ATOM 1726 C C . LEU A 1 219 ? -14.936 -7.087 4.518 1.00 96.25 219 LEU A C 1
ATOM 1728 O O . LEU A 1 219 ? -14.891 -6.178 5.343 1.00 96.25 219 LEU A O 1
ATOM 1732 N N . GLN A 1 220 ? -15.214 -8.344 4.866 1.00 93.69 220 GLN A N 1
ATOM 1733 C CA . GLN A 1 220 ? -15.424 -8.798 6.244 1.00 93.69 220 GLN A CA 1
ATOM 1734 C C . GLN A 1 220 ? -14.114 -9.040 7.007 1.00 93.69 220 GLN A C 1
ATOM 1736 O O . GLN A 1 220 ? -14.133 -9.103 8.238 1.00 93.69 220 GLN A O 1
ATOM 1741 N N . SER A 1 221 ? -12.981 -9.155 6.307 1.00 93.19 221 SER A N 1
ATOM 1742 C CA . SER A 1 221 ? -11.677 -9.383 6.927 1.00 93.19 221 SER A CA 1
ATOM 1743 C C . SER A 1 221 ? -11.289 -8.216 7.829 1.00 93.19 221 SER A C 1
ATOM 1745 O O . SER A 1 221 ? -11.214 -7.066 7.394 1.00 93.19 221 SER A O 1
ATOM 1747 N N . GLU A 1 222 ? -10.974 -8.535 9.082 1.00 90.06 222 GLU A N 1
ATOM 1748 C CA . GLU A 1 222 ? -10.488 -7.580 10.080 1.00 90.06 222 GLU A CA 1
ATOM 1749 C C . GLU A 1 222 ? -9.269 -6.803 9.558 1.00 90.06 222 GLU A C 1
ATOM 1751 O O . GLU A 1 222 ? -9.252 -5.576 9.582 1.00 90.06 222 GLU A O 1
ATOM 1756 N N . ILE A 1 223 ? -8.314 -7.514 8.945 1.00 88.00 223 ILE A N 1
ATOM 1757 C CA . ILE A 1 223 ? -7.081 -6.937 8.390 1.00 88.00 223 ILE A CA 1
ATOM 1758 C C . ILE A 1 223 ? -7.386 -5.897 7.306 1.00 88.00 223 ILE A C 1
ATOM 1760 O O . ILE A 1 223 ? -6.783 -4.826 7.283 1.00 88.00 223 ILE A O 1
ATOM 1764 N N . PHE A 1 224 ? -8.308 -6.207 6.391 1.00 93.50 224 PHE A N 1
ATOM 1765 C CA . PHE A 1 224 ? -8.649 -5.287 5.307 1.00 93.50 224 PHE A CA 1
ATOM 1766 C C . PHE A 1 224 ? -9.351 -4.037 5.843 1.00 93.50 224 PHE A C 1
ATOM 1768 O O . PHE A 1 224 ? -8.997 -2.918 5.472 1.00 93.50 224 PHE A O 1
ATOM 1775 N N . ARG A 1 225 ? -10.324 -4.224 6.743 1.00 93.56 225 ARG A N 1
ATOM 1776 C CA . ARG A 1 225 ? -11.072 -3.120 7.357 1.00 93.56 225 ARG A CA 1
ATOM 1777 C C . ARG A 1 225 ? -10.162 -2.204 8.165 1.00 93.56 225 ARG A C 1
ATOM 1779 O O . ARG A 1 225 ? -10.350 -0.990 8.125 1.00 93.56 225 ARG A O 1
ATOM 1786 N N . ASP A 1 226 ? -9.164 -2.764 8.841 1.00 90.50 226 ASP A N 1
ATOM 1787 C CA . ASP A 1 226 ? -8.173 -1.989 9.578 1.00 90.50 226 ASP A CA 1
ATOM 1788 C C . ASP A 1 226 ? -7.329 -1.106 8.658 1.00 90.50 226 ASP A C 1
ATOM 1790 O O . ASP A 1 226 ? -7.208 0.098 8.887 1.00 90.50 226 ASP A O 1
ATOM 1794 N N . GLU A 1 227 ? -6.777 -1.677 7.586 1.00 91.19 227 GLU A N 1
ATOM 1795 C CA . GLU A 1 227 ? -6.000 -0.914 6.601 1.00 91.19 227 GLU A CA 1
ATOM 1796 C C . GLU A 1 227 ? -6.871 0.165 5.928 1.00 91.19 227 GLU A C 1
ATOM 1798 O O . GLU A 1 227 ? -6.424 1.299 5.734 1.00 91.19 227 GLU A O 1
ATOM 1803 N N . PHE A 1 228 ? -8.144 -0.141 5.650 1.00 95.81 228 PHE A N 1
ATOM 1804 C CA . PHE A 1 228 ? -9.103 0.833 5.133 1.00 95.81 228 PHE A CA 1
ATOM 1805 C C . PHE A 1 228 ? -9.349 1.991 6.108 1.00 95.81 228 PHE A C 1
ATOM 1807 O O . PHE A 1 228 ? -9.151 3.149 5.732 1.00 95.81 228 PHE A O 1
ATOM 1814 N N . TYR A 1 229 ? -9.763 1.720 7.353 1.00 95.38 229 TYR A N 1
ATOM 1815 C CA . TYR A 1 229 ? -10.083 2.789 8.306 1.00 95.38 229 TYR A CA 1
ATOM 1816 C C . TYR A 1 229 ? -8.850 3.602 8.696 1.00 95.38 229 TYR A C 1
ATOM 1818 O O . TYR A 1 229 ? -8.974 4.807 8.917 1.00 95.38 229 TYR A O 1
ATOM 1826 N N . LEU A 1 230 ? -7.663 2.990 8.715 1.00 91.62 230 LEU A N 1
ATOM 1827 C CA . LEU A 1 230 ? -6.402 3.706 8.873 1.00 91.62 230 LEU A CA 1
ATOM 1828 C C . LEU A 1 230 ? -6.194 4.729 7.746 1.00 91.62 230 LEU A C 1
ATOM 1830 O O . LEU A 1 230 ? -6.005 5.917 8.023 1.00 91.62 230 LEU A O 1
ATOM 1834 N N . ALA A 1 231 ? -6.262 4.291 6.485 1.00 92.94 231 ALA A N 1
ATOM 1835 C CA . ALA A 1 231 ? -6.083 5.168 5.328 1.00 92.94 231 ALA A CA 1
ATOM 1836 C C . ALA A 1 231 ? -7.170 6.254 5.258 1.00 92.94 231 ALA A C 1
ATOM 1838 O O . ALA A 1 231 ? -6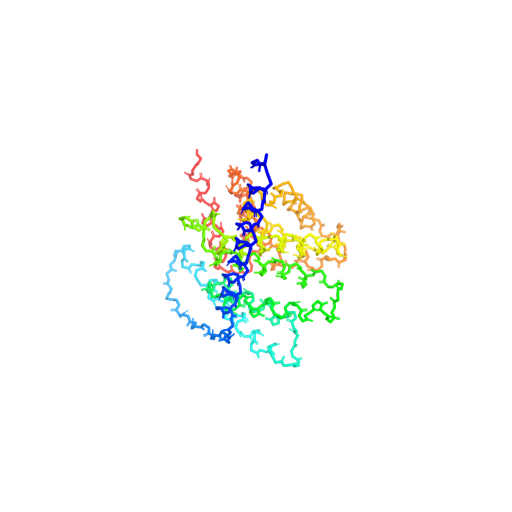.884 7.425 4.985 1.00 92.94 231 ALA A O 1
ATOM 1839 N N . TYR A 1 232 ? -8.418 5.886 5.556 1.00 95.75 232 TYR A N 1
ATOM 1840 C CA . TYR A 1 232 ? -9.556 6.798 5.547 1.00 95.75 232 TYR A CA 1
ATOM 1841 C C . TYR A 1 232 ? -9.427 7.882 6.624 1.00 95.75 232 TYR A C 1
ATOM 1843 O O . TYR A 1 232 ? -9.551 9.071 6.319 1.00 95.75 232 TYR A O 1
ATOM 1851 N N . ALA A 1 233 ? -9.085 7.506 7.861 1.00 93.75 233 ALA A N 1
ATOM 1852 C CA . ALA A 1 233 ? -8.893 8.454 8.957 1.00 93.75 233 ALA A CA 1
ATOM 1853 C C . ALA A 1 233 ? -7.757 9.449 8.667 1.00 93.75 233 ALA A C 1
ATOM 1855 O O . ALA A 1 233 ? -7.934 10.658 8.835 1.00 93.75 233 ALA A O 1
ATOM 1856 N N . GLN A 1 234 ? -6.622 8.964 8.151 1.00 91.38 234 GLN A N 1
ATOM 1857 C CA . GLN A 1 234 ? -5.490 9.810 7.749 1.00 91.38 234 GLN A CA 1
ATOM 1858 C C . GLN A 1 234 ? -5.874 10.803 6.645 1.00 91.38 234 GLN A C 1
ATOM 1860 O O . GLN A 1 234 ? -5.499 11.978 6.697 1.00 91.38 234 GLN A O 1
ATOM 1865 N N . ARG A 1 235 ? -6.655 10.362 5.650 1.00 91.88 235 ARG A N 1
ATOM 1866 C CA . ARG A 1 235 ? -7.131 11.234 4.569 1.00 91.88 235 ARG A CA 1
ATOM 1867 C C . ARG A 1 235 ? -8.042 12.346 5.087 1.00 91.88 235 ARG A C 1
ATOM 1869 O O . ARG A 1 235 ? -7.910 13.479 4.619 1.00 91.88 235 ARG A O 1
ATOM 1876 N N . LEU A 1 236 ? -8.958 12.028 6.002 1.00 93.56 236 LEU A N 1
ATOM 1877 C CA . LEU A 1 236 ? -9.877 12.994 6.614 1.00 93.56 236 LEU A CA 1
ATOM 1878 C C . LEU A 1 236 ? -9.117 14.016 7.473 1.00 93.56 236 LEU A C 1
ATOM 1880 O O . LEU A 1 236 ? -9.368 15.218 7.364 1.00 93.56 236 LEU A O 1
ATOM 1884 N N . GLU A 1 237 ? -8.125 13.566 8.249 1.00 90.94 237 GLU A N 1
ATOM 1885 C CA . GLU A 1 237 ? -7.241 14.437 9.037 1.00 90.94 237 GLU A CA 1
ATOM 1886 C C . GLU A 1 237 ? -6.493 15.425 8.127 1.00 90.94 237 GLU A C 1
ATOM 1888 O O . GLU A 1 237 ? -6.521 16.631 8.371 1.00 90.94 237 GLU A O 1
ATOM 1893 N N . ALA A 1 238 ? -5.932 14.948 7.009 1.00 87.62 238 ALA A N 1
ATOM 1894 C CA . ALA A 1 238 ? -5.252 15.794 6.024 1.00 87.62 238 ALA A CA 1
ATOM 1895 C C . ALA A 1 238 ? -6.170 16.832 5.340 1.00 87.62 238 ALA A C 1
ATOM 1897 O O . ALA A 1 238 ? -5.672 17.790 4.750 1.00 87.62 238 ALA A O 1
ATOM 1898 N N . ARG A 1 239 ? -7.500 16.662 5.395 1.00 89.25 239 ARG A N 1
ATOM 1899 C CA . ARG A 1 239 ? -8.495 17.647 4.914 1.00 89.25 239 ARG A CA 1
ATOM 1900 C C . ARG A 1 239 ? -8.962 18.614 5.999 1.00 89.25 239 ARG A C 1
ATOM 1902 O O . ARG A 1 239 ? -9.719 19.528 5.695 1.00 89.25 239 ARG A O 1
ATOM 1909 N N . GLY A 1 240 ? -8.552 18.405 7.250 1.00 89.88 240 GLY A N 1
ATOM 1910 C CA . GLY A 1 240 ? -9.062 19.151 8.399 1.00 89.88 240 GLY A CA 1
ATOM 1911 C C . GLY A 1 240 ? -10.451 18.703 8.869 1.00 89.88 240 GLY A C 1
ATOM 1912 O O . GLY A 1 240 ? -11.059 19.380 9.696 1.00 89.88 240 GLY A O 1
ATOM 1913 N N . GLU A 1 241 ? -10.962 17.561 8.399 1.00 93.31 241 GLU A N 1
ATOM 1914 C CA . GLU A 1 241 ? -12.285 17.031 8.759 1.00 93.31 241 GLU A CA 1
ATOM 1915 C C . GLU A 1 241 ? -12.231 16.289 10.106 1.00 93.31 241 GLU A C 1
ATOM 1917 O O . GLU A 1 241 ? -12.457 15.083 10.193 1.00 93.31 241 GLU A O 1
ATOM 1922 N N . LYS A 1 242 ? -11.899 17.021 11.180 1.00 91.19 242 LYS A N 1
ATOM 1923 C CA . LYS A 1 242 ? -11.558 16.468 12.506 1.00 91.19 242 LYS A CA 1
ATOM 1924 C C . LYS A 1 242 ? -12.600 15.484 13.057 1.00 91.19 242 LYS A C 1
ATOM 1926 O O . LYS A 1 242 ? -12.227 14.413 13.526 1.00 91.19 242 LYS A O 1
ATOM 1931 N N . THR A 1 243 ? -13.892 15.818 12.985 1.00 93.44 243 THR A N 1
ATOM 1932 C CA . THR A 1 243 ? -14.973 14.962 13.512 1.00 93.44 243 THR A CA 1
ATOM 1933 C C . THR A 1 243 ? -15.097 13.654 12.733 1.00 93.44 243 THR A C 1
ATOM 1935 O O . THR A 1 243 ? -15.200 12.586 13.331 1.00 93.44 243 THR A O 1
ATOM 1938 N N . ALA A 1 244 ? -15.038 13.717 11.400 1.00 93.75 244 ALA A N 1
ATOM 1939 C CA . ALA A 1 244 ? -15.087 12.523 10.562 1.00 93.75 244 ALA A CA 1
ATOM 1940 C C . ALA A 1 244 ? -13.834 11.656 10.765 1.00 93.75 244 ALA A C 1
ATOM 1942 O O . ALA A 1 244 ? -13.945 10.439 10.906 1.00 93.75 244 ALA A O 1
ATOM 1943 N N . ALA A 1 245 ? -12.655 12.282 10.854 1.00 93.56 245 ALA A N 1
ATOM 1944 C CA . ALA A 1 245 ? -11.397 11.593 11.129 1.00 93.56 245 ALA A CA 1
ATOM 1945 C C . ALA A 1 245 ? -11.446 10.848 12.470 1.00 93.56 245 ALA A C 1
ATOM 1947 O O . ALA A 1 245 ? -11.069 9.681 12.537 1.00 93.56 245 ALA A O 1
ATOM 1948 N N . LYS A 1 246 ? -11.973 11.488 13.523 1.00 93.75 246 LYS A N 1
ATOM 1949 C CA . LYS A 1 246 ? -12.187 10.851 14.828 1.00 93.75 246 LYS A CA 1
ATOM 1950 C C . LYS A 1 246 ? -13.084 9.614 14.710 1.00 93.75 246 LYS A C 1
ATOM 1952 O O . LYS A 1 246 ? -12.698 8.548 15.176 1.00 93.75 246 LYS A O 1
ATOM 1957 N N . ASN A 1 247 ? -14.236 9.732 14.046 1.00 94.06 247 ASN A N 1
ATOM 1958 C CA . ASN A 1 247 ? -15.155 8.604 13.868 1.00 94.06 247 ASN A CA 1
ATOM 1959 C C . ASN A 1 247 ? -14.483 7.428 13.137 1.00 94.06 247 ASN A C 1
ATOM 1961 O O . ASN A 1 247 ? -14.673 6.275 13.521 1.00 94.06 247 ASN A O 1
ATOM 1965 N N . ALA A 1 248 ? -13.661 7.710 12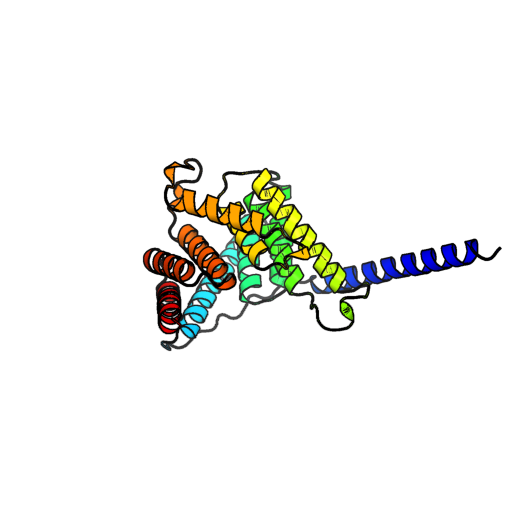.122 1.00 94.50 248 ALA A N 1
ATOM 1966 C CA . ALA A 1 248 ? -12.890 6.689 11.417 1.00 94.50 248 ALA A CA 1
ATOM 1967 C C . ALA A 1 248 ? -11.824 6.031 12.321 1.00 94.50 248 ALA A C 1
ATOM 1969 O O . ALA A 1 248 ? -11.709 4.805 12.330 1.00 94.50 248 ALA A O 1
ATOM 1970 N N . TRP A 1 249 ? -11.107 6.807 13.146 1.00 94.00 249 TRP A N 1
ATOM 1971 C CA . TRP A 1 249 ? -10.185 6.266 14.157 1.00 94.00 249 TRP A CA 1
ATOM 1972 C C . TRP A 1 249 ? -10.902 5.393 15.200 1.00 94.00 249 TRP A C 1
ATOM 1974 O O . TRP A 1 249 ? -10.390 4.340 15.586 1.00 94.00 249 TRP A O 1
ATOM 1984 N N . ASP A 1 250 ? -12.104 5.785 15.627 1.00 93.12 250 ASP A N 1
ATOM 1985 C CA . ASP A 1 250 ? -12.921 5.012 16.566 1.00 93.12 250 ASP A CA 1
ATOM 1986 C C . ASP A 1 250 ? -13.406 3.691 15.948 1.00 93.12 250 ASP A C 1
ATOM 1988 O O . ASP A 1 250 ? -13.456 2.671 16.642 1.00 93.12 250 ASP A O 1
ATOM 1992 N N . MET A 1 251 ? -13.727 3.675 14.648 1.00 93.62 251 MET A N 1
ATOM 1993 C CA . MET A 1 251 ? -14.016 2.438 13.910 1.00 93.62 251 MET A CA 1
ATOM 1994 C C . MET A 1 251 ? -12.796 1.515 13.874 1.00 93.62 251 MET A C 1
ATOM 1996 O O . MET A 1 251 ? -12.916 0.369 14.310 1.00 93.62 251 MET A O 1
ATOM 2000 N N . LEU A 1 252 ? -11.621 2.032 13.485 1.00 90.94 252 LEU A N 1
ATOM 2001 C CA . LEU A 1 252 ? -10.364 1.275 13.508 1.00 90.94 252 LEU A CA 1
ATOM 2002 C C . LEU A 1 252 ? -10.083 0.690 14.896 1.00 90.94 252 LEU A C 1
ATOM 2004 O O . LEU A 1 252 ? -9.707 -0.465 15.028 1.00 90.94 252 LEU A O 1
ATOM 2008 N N . SER A 1 253 ? -10.298 1.453 15.969 1.00 86.38 253 SER A N 1
ATOM 2009 C CA . SER A 1 253 ? -10.042 0.967 17.332 1.00 86.38 253 SER A CA 1
ATOM 2010 C C . SER A 1 253 ? -10.914 -0.235 17.736 1.00 86.38 253 SER A C 1
ATOM 2012 O O . SER A 1 253 ? -10.520 -1.022 18.604 1.00 86.38 253 SER A O 1
ATOM 2014 N N . ARG A 1 254 ? -12.098 -0.374 17.123 1.00 87.75 254 ARG A N 1
ATOM 2015 C CA . ARG A 1 254 ? -13.032 -1.483 17.355 1.00 87.75 254 ARG A CA 1
ATOM 2016 C C . ARG A 1 254 ? -12.696 -2.687 16.492 1.00 87.75 254 ARG A C 1
ATOM 2018 O O . ARG A 1 254 ? -12.746 -3.800 17.008 1.00 87.75 254 ARG A O 1
ATOM 2025 N N . SER A 1 255 ? -12.337 -2.458 15.232 1.00 83.44 255 SER A N 1
ATOM 2026 C CA . SER A 1 255 ? -11.944 -3.523 14.313 1.00 83.44 255 SER A CA 1
ATOM 2027 C C . SER A 1 255 ? -10.515 -4.006 14.529 1.00 83.44 255 SER A C 1
ATOM 2029 O O . SER A 1 255 ? -10.236 -5.114 14.136 1.00 83.44 255 SER A O 1
ATOM 2031 N N . ALA A 1 256 ? -9.623 -3.247 15.172 1.00 81.75 256 ALA A N 1
ATOM 2032 C CA . ALA A 1 256 ? -8.203 -3.588 15.137 1.00 81.75 256 ALA A CA 1
ATOM 2033 C C . ALA A 1 256 ? -7.821 -4.848 15.924 1.00 81.75 256 ALA A C 1
ATOM 2035 O O . ALA A 1 256 ? -7.757 -4.824 17.152 1.00 81.75 256 ALA A O 1
ATOM 2036 N N . GLY A 1 257 ? -7.420 -5.931 15.265 1.00 79.50 257 GLY A N 1
ATOM 2037 C CA . GLY A 1 257 ? -7.027 -7.166 15.971 1.00 79.50 257 GLY A CA 1
ATOM 2038 C C . GLY A 1 257 ? -5.725 -7.031 16.774 1.00 79.50 257 GLY A C 1
ATOM 2039 O O . GLY A 1 257 ? -5.412 -7.838 17.651 1.00 79.50 257 GLY A O 1
ATOM 2040 N N . ILE A 1 258 ? -4.960 -5.968 16.513 1.00 79.88 258 ILE A N 1
ATOM 2041 C CA . ILE A 1 258 ? -3.617 -5.744 17.046 1.00 79.88 258 ILE A CA 1
ATOM 2042 C C . ILE A 1 258 ? -3.652 -4.675 18.147 1.00 79.88 258 ILE A C 1
ATOM 2044 O O . ILE A 1 258 ? -3.997 -3.516 17.905 1.00 79.88 258 ILE A O 1
ATOM 2048 N N . LYS A 1 259 ? -3.246 -5.060 19.367 1.00 86.00 259 LYS A N 1
ATOM 2049 C CA . LYS A 1 259 ? -3.225 -4.202 20.570 1.00 86.00 259 LYS A CA 1
ATOM 2050 C C . LYS A 1 259 ? -2.532 -2.856 20.328 1.00 86.00 259 LYS A C 1
ATOM 2052 O O . LYS A 1 259 ? -3.040 -1.822 20.746 1.00 86.00 259 LYS A O 1
ATOM 2057 N N . GLU A 1 260 ? -1.402 -2.866 19.638 1.00 86.00 260 GLU A N 1
ATOM 2058 C CA . GLU A 1 260 ? -0.597 -1.679 19.366 1.00 86.00 260 GLU A CA 1
ATOM 2059 C C . GLU A 1 260 ? -1.308 -0.678 18.440 1.00 86.00 260 GLU A C 1
ATOM 2061 O O . GLU A 1 260 ? -1.269 0.527 18.687 1.00 86.00 260 GLU A O 1
ATOM 2066 N N . ILE A 1 261 ? -2.025 -1.166 17.418 1.00 84.88 261 ILE A N 1
ATOM 2067 C CA . ILE A 1 261 ? -2.850 -0.312 16.549 1.00 84.88 261 ILE A CA 1
ATOM 2068 C C . ILE A 1 261 ? -4.010 0.278 17.354 1.00 84.88 261 ILE A C 1
ATOM 2070 O O . ILE A 1 261 ? -4.288 1.471 17.239 1.00 84.88 261 ILE A O 1
ATOM 2074 N N . LYS A 1 262 ? -4.662 -0.527 18.207 1.00 87.00 262 LYS A N 1
ATOM 2075 C CA . LYS A 1 262 ? -5.740 -0.053 19.092 1.00 87.00 262 LYS A CA 1
ATOM 2076 C C . LYS A 1 262 ? -5.276 1.084 19.999 1.00 87.00 262 LYS A C 1
ATOM 2078 O O . LYS A 1 262 ? -5.991 2.072 20.148 1.00 87.00 262 LYS A O 1
ATOM 2083 N N . GLU A 1 263 ? -4.098 0.948 20.605 1.00 87.56 263 GLU A N 1
ATOM 2084 C CA . GLU A 1 263 ? -3.497 1.978 21.460 1.00 87.56 263 GLU A CA 1
ATOM 2085 C C . GLU A 1 263 ? -3.258 3.278 20.681 1.00 87.56 263 GLU A C 1
ATOM 2087 O O . GLU A 1 263 ? -3.688 4.347 21.120 1.00 87.56 263 GLU A O 1
ATOM 2092 N N . PHE A 1 264 ? -2.659 3.182 19.490 1.00 87.19 264 PHE A N 1
ATOM 2093 C CA . PHE A 1 264 ? -2.415 4.336 18.627 1.00 87.19 264 PHE A CA 1
ATOM 2094 C C . PHE A 1 264 ? -3.712 5.020 18.163 1.00 87.19 264 PHE A C 1
ATOM 2096 O O . PHE A 1 264 ? -3.849 6.238 18.290 1.00 87.19 264 PHE A O 1
ATOM 2103 N N . ALA A 1 265 ? -4.687 4.246 17.680 1.00 87.06 265 ALA A N 1
ATOM 2104 C CA . ALA A 1 265 ? -5.965 4.764 17.195 1.00 87.06 265 ALA A CA 1
ATOM 2105 C C . ALA A 1 265 ? -6.751 5.481 18.306 1.00 87.06 265 ALA A C 1
ATOM 2107 O O . ALA A 1 265 ? -7.276 6.575 18.092 1.00 87.06 265 ALA A O 1
ATOM 2108 N N . ARG A 1 266 ? -6.774 4.913 19.522 1.00 86.75 266 ARG A N 1
ATOM 2109 C CA . ARG A 1 266 ? -7.393 5.554 20.696 1.00 86.75 266 ARG A CA 1
ATOM 2110 C C . ARG A 1 266 ? -6.724 6.878 21.033 1.00 86.75 266 ARG A C 1
ATOM 2112 O O . ARG A 1 266 ? -7.418 7.870 21.241 1.00 86.75 266 ARG A O 1
ATOM 2119 N N . TRP A 1 267 ? -5.393 6.908 21.062 1.00 89.25 267 TRP A N 1
ATOM 2120 C CA . TRP A 1 267 ? -4.651 8.143 21.304 1.00 89.25 267 TRP A CA 1
ATOM 2121 C C . TRP A 1 267 ? -4.972 9.213 20.248 1.00 89.25 267 TRP A C 1
ATOM 2123 O O . TRP A 1 267 ? -5.277 10.352 20.607 1.00 89.25 267 TRP A O 1
ATOM 2133 N N . LYS A 1 268 ? -5.008 8.841 18.959 1.00 87.69 268 LYS A N 1
ATOM 2134 C CA . LYS A 1 268 ? -5.395 9.747 17.868 1.00 87.69 268 LYS A CA 1
ATOM 2135 C C . LYS A 1 268 ? -6.805 10.308 18.059 1.00 87.69 268 LYS A C 1
ATOM 2137 O O . LYS A 1 268 ? -6.974 11.525 18.003 1.00 87.69 268 LYS A O 1
ATOM 2142 N N . SER A 1 269 ? -7.785 9.460 18.367 1.00 83.50 269 SER A N 1
ATOM 2143 C CA . SER A 1 269 ? -9.174 9.880 18.606 1.00 83.50 269 SER A CA 1
ATOM 2144 C C . SER A 1 269 ? -9.304 10.864 19.782 1.00 83.50 269 SER A C 1
ATOM 2146 O O . SER A 1 269 ? -9.948 11.913 19.661 1.00 83.50 269 SER A O 1
ATOM 2148 N N . ILE A 1 270 ? -8.613 10.596 20.898 1.00 85.06 270 ILE A N 1
ATOM 2149 C CA . ILE A 1 270 ? -8.591 11.487 22.072 1.00 85.06 270 ILE A CA 1
ATOM 2150 C C . ILE A 1 270 ? -7.947 12.835 21.722 1.00 85.06 270 ILE A C 1
ATOM 2152 O O . ILE A 1 270 ? -8.513 13.881 22.044 1.00 85.06 270 ILE A O 1
ATOM 2156 N N . SER A 1 271 ? -6.808 12.827 21.022 1.00 83.88 271 SER A N 1
ATOM 2157 C CA . SER A 1 271 ? -6.079 14.059 20.680 1.00 83.88 271 SER A CA 1
ATOM 2158 C C . SER A 1 271 ? -6.903 15.016 19.811 1.00 83.88 271 SER A C 1
ATOM 2160 O O . SER A 1 271 ? -6.855 16.229 20.000 1.00 83.88 271 SER A O 1
ATOM 2162 N N . LEU A 1 272 ? -7.738 14.477 18.917 1.00 83.69 272 LEU A N 1
ATOM 2163 C CA . LEU A 1 272 ? -8.639 15.264 18.074 1.00 83.69 272 LEU A CA 1
ATOM 2164 C C . LEU A 1 272 ? -9.788 15.916 18.860 1.00 83.69 272 LEU A C 1
ATOM 2166 O O . LEU A 1 272 ? -10.337 16.913 18.397 1.00 83.69 272 LEU A O 1
ATOM 2170 N N . THR A 1 273 ? -10.126 15.385 20.039 1.00 75.44 273 THR A N 1
ATOM 2171 C CA . THR A 1 273 ? -11.181 15.918 20.920 1.00 75.44 273 THR A CA 1
ATOM 2172 C C . THR A 1 273 ? -10.656 17.048 21.812 1.00 75.44 273 THR A C 1
ATOM 2174 O O . THR A 1 273 ? -11.382 17.987 22.101 1.00 75.44 273 THR A O 1
ATOM 2177 N N . GLN A 1 274 ? -9.383 16.994 22.220 1.00 72.31 274 GLN A N 1
ATOM 2178 C CA . GLN A 1 274 ? -8.754 18.011 23.081 1.00 72.31 274 GLN A CA 1
ATOM 2179 C C . GLN A 1 274 ? -8.368 19.307 22.338 1.00 72.31 274 GLN A C 1
ATOM 2181 O O . GLN A 1 274 ? -7.968 20.280 22.969 1.00 72.31 274 GLN A O 1
ATOM 2186 N N . LEU A 1 275 ? -8.466 19.316 21.005 1.00 54.88 275 LEU A N 1
ATOM 2187 C CA . LEU A 1 275 ? -8.147 20.448 20.122 1.00 54.88 275 LEU A CA 1
ATOM 2188 C C . LEU A 1 275 ? -9.404 21.161 19.574 1.00 54.88 275 LEU A C 1
ATOM 2190 O O . LEU A 1 275 ? -9.308 21.847 18.546 1.00 54.88 275 LEU A O 1
ATOM 2194 N N . GLN A 1 276 ? -10.568 20.920 20.184 1.00 51.03 276 GLN A N 1
ATOM 2195 C CA . GLN A 1 276 ? -11.847 21.595 19.925 1.00 51.03 276 GLN A CA 1
ATOM 2196 C C . GLN A 1 276 ? -12.122 22.605 21.036 1.00 51.03 276 GLN A C 1
ATOM 2198 O O . GLN A 1 276 ? -12.599 23.705 20.685 1.00 51.03 276 GLN A O 1
#